Protein AF-A0A1J9QZ59-F1 (afdb_monomer_lite)

Radius of gyration: 30.46 Å; chains: 1; bounding box: 66×73×92 Å

Foldseek 3Di:
DVQVVQQLVCVQQQQLDGGGPLLVLLVVLAVCVVPHDLVVSCVVSVHPDSVVCVVRRDQPQDQWPVVCVVVVHDTPNVVSVCVSHSCVRRDNPQDSFDDPVLLVVLCVPPVLVVLVVVLVVLQVVCCVPQVGLVSCPPPPSVVVNVVSVVVSVVSSVVSRVVVSNVSSVVCSVCVVVVVVVCVVVVNDPVVVPPPVPCPLPDDPDVLVVLLCCLVPPDPVVDPDDPVVVVVSVVSNVVSVVVVVPDPDPPPPPPPDDDPDPDDDDDDDDDDDDDDDDDDDDDDDDDDDDDDDDDDDDDDDDDDDDDD

pLDDT: mean 76.15, std 25.18, range [22.23, 97.5]

Structure (mmCIF, N/CA/C/O backbone):
data_AF-A0A1J9QZ59-F1
#
_entry.id   AF-A0A1J9QZ59-F1
#
loop_
_atom_site.group_PDB
_atom_site.id
_atom_site.type_symbol
_atom_site.label_atom_id
_atom_site.label_alt_id
_atom_site.label_comp_id
_atom_site.label_asym_id
_atom_site.label_entity_id
_atom_site.label_seq_id
_atom_site.pdbx_PDB_ins_code
_atom_site.Cartn_x
_atom_site.Cartn_y
_atom_site.Cartn_z
_atom_site.occupancy
_atom_site.B_iso_or_equiv
_atom_site.auth_seq_id
_atom_site.auth_comp_id
_atom_site.auth_asym_id
_atom_site.auth_atom_id
_atom_site.pdbx_PDB_model_num
ATOM 1 N N . MET A 1 1 ? -1.825 -11.852 6.344 1.00 79.31 1 MET A N 1
ATOM 2 C CA . MET A 1 1 ? -0.816 -11.128 7.149 1.00 79.31 1 MET A CA 1
ATOM 3 C C . MET A 1 1 ? 0.324 -10.578 6.279 1.00 79.31 1 MET A C 1
ATOM 5 O O . MET A 1 1 ? 0.468 -9.368 6.226 1.00 79.31 1 MET A O 1
ATOM 9 N N . PHE A 1 2 ? 1.061 -11.403 5.520 1.00 89.12 2 PHE A N 1
ATOM 10 C CA . PHE A 1 2 ? 2.178 -10.949 4.659 1.00 89.12 2 PHE A CA 1
ATOM 11 C C . PHE A 1 2 ? 1.822 -9.816 3.675 1.00 89.12 2 PHE A C 1
ATOM 13 O O . PHE A 1 2 ? 2.493 -8.789 3.651 1.00 89.12 2 PHE A O 1
ATOM 20 N N . ASN A 1 3 ? 0.716 -9.950 2.931 1.00 92.94 3 ASN A N 1
ATOM 21 C CA . ASN A 1 3 ? 0.280 -8.921 1.978 1.00 92.94 3 ASN A CA 1
ATOM 22 C C . ASN A 1 3 ? 0.025 -7.551 2.641 1.00 92.94 3 ASN A C 1
ATOM 24 O O . ASN A 1 3 ? 0.364 -6.523 2.074 1.00 92.94 3 ASN A O 1
ATOM 28 N N . GLN A 1 4 ? -0.508 -7.524 3.868 1.00 91.25 4 GLN A N 1
ATOM 29 C CA . GLN A 1 4 ? -0.750 -6.268 4.593 1.00 91.25 4 GLN A CA 1
ATOM 30 C C . GLN A 1 4 ? 0.565 -5.562 4.950 1.00 91.25 4 GLN A C 1
ATOM 32 O O . GLN A 1 4 ? 0.648 -4.338 4.866 1.00 91.25 4 GLN A O 1
ATOM 37 N N . TYR A 1 5 ? 1.603 -6.323 5.317 1.00 92.25 5 TYR A N 1
ATOM 38 C CA . TYR A 1 5 ? 2.929 -5.760 5.567 1.00 92.25 5 TYR A CA 1
ATOM 39 C C . TYR A 1 5 ? 3.574 -5.224 4.289 1.00 92.25 5 TYR A C 1
ATOM 41 O O . TYR A 1 5 ? 4.137 -4.135 4.326 1.00 92.25 5 TYR A O 1
ATOM 49 N N . LEU A 1 6 ? 3.441 -5.929 3.160 1.00 94.06 6 LEU A N 1
ATOM 50 C CA . LEU A 1 6 ? 3.931 -5.441 1.867 1.00 94.06 6 LEU A CA 1
ATOM 51 C C . LEU A 1 6 ? 3.216 -4.168 1.412 1.00 94.06 6 LEU A C 1
ATOM 53 O O . LEU A 1 6 ? 3.876 -3.213 1.018 1.00 94.06 6 LEU A O 1
ATOM 57 N N . GLN A 1 7 ? 1.892 -4.109 1.538 1.00 94.00 7 GLN A N 1
ATOM 58 C CA . GLN A 1 7 ? 1.135 -2.905 1.198 1.00 94.00 7 GLN A CA 1
ATOM 59 C C . GLN A 1 7 ? 1.552 -1.718 2.075 1.00 94.00 7 GLN A C 1
ATOM 61 O O . GLN A 1 7 ? 1.733 -0.609 1.574 1.00 94.00 7 GLN A O 1
ATOM 66 N N . ARG A 1 8 ? 1.764 -1.946 3.379 1.00 92.19 8 ARG A N 1
ATOM 67 C CA . ARG A 1 8 ? 2.287 -0.918 4.291 1.00 92.19 8 ARG A CA 1
ATOM 68 C C . ARG A 1 8 ? 3.704 -0.486 3.907 1.00 92.19 8 ARG A C 1
ATOM 70 O O . ARG A 1 8 ? 3.992 0.705 3.942 1.00 92.19 8 ARG A O 1
ATOM 77 N N . LEU A 1 9 ? 4.567 -1.427 3.525 1.00 92.31 9 LEU A N 1
ATOM 78 C CA . LEU A 1 9 ? 5.915 -1.133 3.044 1.00 92.31 9 LEU A CA 1
ATOM 79 C C . LEU A 1 9 ? 5.874 -0.259 1.785 1.00 92.31 9 LEU A C 1
ATOM 81 O O . LEU A 1 9 ? 6.548 0.762 1.750 1.00 92.31 9 LEU A O 1
ATOM 85 N N . GLY A 1 10 ? 5.054 -0.619 0.794 1.00 93.56 10 GLY A N 1
ATOM 86 C CA . GLY A 1 10 ? 4.903 0.154 -0.441 1.00 93.56 10 GLY A CA 1
ATOM 87 C C . GLY A 1 10 ? 4.411 1.577 -0.186 1.00 93.56 10 GLY A C 1
ATOM 88 O O . GLY A 1 10 ? 5.027 2.532 -0.656 1.00 93.56 10 GLY A O 1
ATOM 89 N N . ARG A 1 11 ? 3.377 1.729 0.654 1.00 92.88 11 ARG A N 1
ATOM 90 C CA . ARG A 1 11 ? 2.873 3.045 1.078 1.00 92.88 11 ARG A CA 1
ATOM 91 C C . ARG A 1 11 ? 3.959 3.887 1.749 1.00 92.88 11 ARG A C 1
ATOM 93 O O . ARG A 1 11 ? 4.152 5.039 1.372 1.00 92.88 11 ARG A O 1
ATOM 100 N N . ASN A 1 12 ? 4.705 3.300 2.686 1.00 91.38 12 ASN A N 1
ATOM 101 C CA . ASN A 1 12 ? 5.799 3.978 3.390 1.00 91.38 12 ASN A CA 1
ATOM 102 C C . ASN A 1 12 ? 6.981 4.331 2.474 1.00 91.38 12 ASN A C 1
ATOM 104 O O . ASN A 1 12 ? 7.690 5.301 2.746 1.00 91.38 12 ASN A O 1
ATOM 108 N N . ALA A 1 13 ? 7.202 3.541 1.421 1.00 90.94 13 ALA A N 1
ATOM 109 C CA . ALA A 1 13 ? 8.229 3.775 0.410 1.00 90.94 13 ALA A CA 1
ATOM 110 C C . ALA A 1 13 ? 7.845 4.866 -0.606 1.00 90.94 13 ALA A C 1
ATOM 112 O O . ALA A 1 13 ? 8.699 5.253 -1.408 1.00 90.94 13 ALA A O 1
ATOM 113 N N . GLY A 1 14 ? 6.596 5.348 -0.566 1.00 93.69 14 GLY A N 1
ATOM 114 C CA . GLY A 1 14 ? 6.094 6.383 -1.465 1.00 93.69 14 GLY A CA 1
ATOM 115 C C . GLY A 1 14 ? 5.479 5.856 -2.761 1.00 93.69 14 GLY A C 1
ATOM 116 O O . GLY A 1 14 ? 5.267 6.639 -3.671 1.00 93.69 14 GLY A O 1
ATOM 117 N N . LEU A 1 15 ? 5.202 4.552 -2.879 1.00 94.00 15 LEU A N 1
ATOM 118 C CA . LEU A 1 15 ? 4.600 3.981 -4.092 1.00 94.00 15 LEU A CA 1
ATOM 119 C C . LEU A 1 15 ? 3.111 4.302 -4.164 1.00 94.00 15 LEU A C 1
ATOM 121 O O . LEU A 1 15 ? 2.379 3.898 -3.262 1.00 94.00 15 LEU A O 1
ATOM 125 N N . GLU A 1 16 ? 2.668 4.991 -5.210 1.00 94.25 16 GLU A N 1
ATOM 126 C CA . GLU A 1 16 ? 1.254 5.301 -5.461 1.00 94.25 16 GLU A CA 1
ATOM 127 C C . GLU A 1 16 ? 0.364 4.061 -5.330 1.00 94.25 16 GLU A C 1
ATOM 129 O O . GLU A 1 16 ? -0.485 3.990 -4.436 1.00 94.25 16 GLU A O 1
ATOM 134 N N . ASP A 1 17 ? 0.665 3.042 -6.135 1.00 92.88 17 ASP A N 1
ATOM 135 C CA . ASP A 1 17 ? -0.059 1.781 -6.151 1.00 92.88 17 ASP A CA 1
ATOM 136 C C . ASP A 1 17 ? 0.323 0.847 -4.984 1.00 92.88 17 ASP A C 1
ATOM 138 O O . ASP A 1 17 ? 1.488 0.777 -4.562 1.00 92.88 17 ASP A O 1
ATOM 142 N N . PRO A 1 18 ? -0.619 0.020 -4.487 1.00 93.19 18 PRO A N 1
ATOM 143 C CA . PRO A 1 18 ? -0.327 -0.971 -3.462 1.00 93.19 18 PRO A CA 1
ATOM 144 C C . PRO A 1 18 ? 0.731 -1.989 -3.907 1.00 93.19 18 PRO A C 1
ATOM 146 O O . PRO A 1 18 ? 0.555 -2.744 -4.866 1.00 93.19 18 PRO A O 1
ATOM 149 N N . LEU A 1 19 ? 1.809 -2.103 -3.128 1.00 95.00 19 LEU A N 1
ATOM 150 C CA . LEU A 1 19 ? 2.789 -3.169 -3.316 1.00 95.00 19 LEU A CA 1
ATOM 151 C C . LEU A 1 19 ? 2.213 -4.507 -2.840 1.00 95.00 19 LEU A C 1
ATOM 153 O O . LEU A 1 19 ? 1.946 -4.703 -1.653 1.00 95.00 19 LEU A O 1
ATOM 157 N N . THR A 1 20 ? 2.054 -5.446 -3.769 1.00 95.19 20 THR A N 1
ATOM 158 C CA . THR A 1 20 ? 1.567 -6.804 -3.493 1.00 95.19 20 THR A CA 1
ATOM 159 C C . THR A 1 20 ? 2.615 -7.851 -3.890 1.00 95.19 20 THR A C 1
ATOM 161 O O . THR A 1 20 ? 3.502 -7.559 -4.700 1.00 95.19 20 THR A O 1
ATOM 164 N N . PRO A 1 21 ? 2.516 -9.103 -3.397 1.00 94.81 21 PRO A N 1
ATOM 165 C CA . PRO A 1 21 ? 3.351 -10.203 -3.888 1.00 94.81 21 PRO A CA 1
ATOM 166 C C . PRO A 1 21 ? 3.263 -10.376 -5.408 1.00 94.81 21 PRO A C 1
ATOM 168 O O . PRO A 1 21 ? 4.239 -10.750 -6.056 1.00 94.81 21 PRO A O 1
ATOM 171 N N . TYR A 1 22 ? 2.094 -10.075 -5.981 1.00 94.44 22 TYR A N 1
ATOM 172 C CA . TYR A 1 22 ? 1.877 -10.129 -7.416 1.00 94.44 22 TYR A CA 1
ATOM 173 C C . TYR A 1 22 ? 2.734 -9.109 -8.168 1.00 94.44 22 TYR A C 1
ATOM 175 O O . TYR A 1 22 ? 3.344 -9.477 -9.165 1.00 94.44 22 TYR A O 1
ATOM 183 N N . CYS A 1 23 ? 2.856 -7.871 -7.672 1.00 93.50 23 CYS A N 1
ATOM 184 C CA . CYS A 1 23 ? 3.721 -6.851 -8.275 1.00 93.50 23 CYS A CA 1
ATOM 185 C C . CYS A 1 23 ? 5.177 -7.329 -8.354 1.00 93.50 23 CYS A C 1
ATOM 187 O O . CYS A 1 23 ? 5.806 -7.211 -9.403 1.00 93.50 23 CYS A O 1
ATOM 189 N N . ILE A 1 24 ? 5.683 -7.936 -7.273 1.00 93.12 24 ILE A N 1
ATOM 190 C CA . ILE A 1 24 ? 7.043 -8.494 -7.217 1.00 93.12 24 ILE A CA 1
ATOM 191 C C . ILE A 1 24 ? 7.184 -9.626 -8.234 1.00 93.12 24 ILE A C 1
ATOM 193 O O . ILE A 1 24 ? 8.063 -9.583 -9.089 1.00 93.12 24 ILE A O 1
ATOM 197 N N . ARG A 1 25 ? 6.274 -10.605 -8.201 1.00 94.81 25 ARG A N 1
ATOM 198 C CA . ARG A 1 25 ? 6.302 -11.751 -9.117 1.00 94.81 25 ARG A CA 1
ATOM 199 C C . ARG A 1 25 ? 6.193 -11.321 -10.580 1.00 94.81 25 ARG A C 1
ATOM 201 O O . ARG A 1 25 ? 6.892 -11.872 -11.420 1.00 94.81 25 ARG A O 1
ATOM 208 N N . ARG A 1 26 ? 5.357 -10.326 -10.886 1.00 93.94 26 ARG A N 1
ATOM 209 C CA . ARG A 1 26 ? 5.214 -9.738 -12.223 1.00 93.94 26 ARG A CA 1
ATOM 210 C C . ARG A 1 26 ? 6.474 -9.001 -12.655 1.00 93.94 26 ARG A C 1
ATOM 212 O O . ARG A 1 26 ? 6.912 -9.199 -13.785 1.00 93.94 26 ARG A O 1
ATOM 219 N N . GLY A 1 27 ? 7.083 -8.213 -11.773 1.00 92.25 27 GLY A N 1
ATOM 220 C CA . GLY A 1 27 ? 8.375 -7.576 -12.027 1.00 92.25 27 GLY A CA 1
ATOM 221 C C . GLY A 1 27 ? 9.462 -8.603 -12.347 1.00 92.25 27 GLY A C 1
ATOM 222 O O . GLY A 1 27 ? 10.105 -8.506 -13.389 1.00 92.25 27 GLY A O 1
ATOM 223 N N . THR A 1 28 ? 9.598 -9.642 -11.516 1.00 93.38 28 THR A N 1
ATOM 224 C CA . THR A 1 28 ? 10.546 -10.747 -11.734 1.00 93.38 28 THR A CA 1
ATOM 225 C C . THR A 1 28 ? 10.272 -11.484 -13.039 1.00 93.38 28 THR A C 1
ATOM 227 O O . THR A 1 28 ? 11.193 -11.690 -13.818 1.00 93.38 28 THR A O 1
ATOM 230 N N . ALA A 1 29 ? 9.012 -11.837 -13.311 1.00 94.50 29 ALA A N 1
ATOM 231 C CA . ALA A 1 29 ? 8.615 -12.513 -14.541 1.00 94.50 29 ALA A CA 1
ATOM 232 C C . ALA A 1 29 ? 9.069 -11.729 -15.778 1.00 94.50 29 ALA A C 1
ATOM 234 O O . ALA A 1 29 ? 9.660 -12.299 -16.686 1.00 94.50 29 ALA A O 1
ATOM 235 N N . ASN A 1 30 ? 8.826 -10.415 -15.784 1.00 92.88 30 ASN A N 1
ATOM 236 C CA . ASN A 1 30 ? 9.220 -9.539 -16.879 1.00 92.88 30 ASN A CA 1
ATOM 237 C C . ASN A 1 30 ? 10.737 -9.354 -16.973 1.00 92.88 30 ASN A C 1
ATOM 239 O O . ASN A 1 30 ? 11.228 -9.207 -18.081 1.00 92.88 30 ASN A O 1
ATOM 243 N N . ALA A 1 31 ? 11.468 -9.329 -15.861 1.00 92.00 31 ALA A N 1
ATOM 244 C CA . ALA A 1 31 ? 12.926 -9.228 -15.891 1.00 92.00 31 ALA A CA 1
ATOM 245 C C . ALA A 1 31 ? 13.576 -10.513 -16.428 1.00 92.00 31 ALA A C 1
ATOM 247 O O . ALA A 1 31 ? 14.510 -10.443 -17.215 1.00 92.00 31 ALA A O 1
ATOM 248 N N . VAL A 1 32 ? 13.056 -11.680 -16.035 1.00 94.38 32 VAL A N 1
ATOM 249 C CA . VAL A 1 32 ? 13.537 -12.988 -16.509 1.00 94.38 32 VAL A CA 1
ATOM 250 C C . VAL A 1 32 ? 13.221 -13.188 -17.990 1.00 94.38 32 VAL A C 1
ATOM 252 O O . VAL A 1 32 ? 14.066 -13.682 -18.721 1.00 94.38 32 VAL A O 1
ATOM 255 N N . ASP A 1 33 ? 12.046 -12.753 -18.448 1.00 93.25 33 ASP A N 1
ATOM 256 C CA . ASP A 1 33 ? 11.653 -12.794 -19.865 1.00 93.25 33 ASP A CA 1
ATOM 257 C C . ASP A 1 33 ? 12.617 -12.019 -20.786 1.00 93.25 33 ASP A C 1
ATOM 259 O O . ASP A 1 33 ? 12.774 -12.378 -21.947 1.00 93.25 33 ASP A O 1
ATOM 263 N N . ASP A 1 34 ? 13.303 -10.992 -20.267 1.00 90.12 34 ASP A N 1
ATOM 264 C CA . ASP A 1 34 ? 14.292 -10.225 -21.037 1.00 90.12 34 ASP A CA 1
ATOM 265 C C . ASP A 1 34 ? 15.620 -10.993 -21.235 1.00 90.12 34 ASP A C 1
ATOM 267 O O . ASP A 1 34 ? 16.375 -10.665 -22.149 1.00 90.12 34 ASP A O 1
ATOM 271 N N . VAL A 1 35 ? 15.939 -11.967 -20.371 1.00 94.00 35 VAL A N 1
ATOM 272 C CA . VAL A 1 35 ? 17.280 -12.590 -20.293 1.00 94.00 35 VAL A CA 1
ATOM 273 C C . VAL A 1 35 ? 17.288 -14.113 -20.430 1.00 94.00 35 VAL A C 1
ATOM 275 O O . VAL A 1 35 ? 18.357 -14.693 -20.596 1.00 94.00 35 VAL A O 1
ATOM 278 N N . ALA A 1 36 ? 16.130 -14.765 -20.340 1.00 94.69 36 ALA A N 1
ATOM 279 C CA . ALA A 1 36 ? 15.998 -16.218 -20.314 1.00 94.69 36 ALA A CA 1
ATOM 280 C C . ALA A 1 36 ? 14.971 -16.717 -21.337 1.00 94.69 36 ALA A C 1
ATOM 282 O O . ALA A 1 36 ? 14.103 -15.982 -21.808 1.00 94.69 36 ALA A O 1
ATOM 283 N N . THR A 1 37 ? 15.044 -18.005 -21.662 1.00 96.00 37 THR A N 1
ATOM 284 C CA . THR A 1 37 ? 14.074 -18.658 -22.545 1.00 96.00 37 THR A CA 1
ATOM 285 C C . THR A 1 37 ? 12.695 -18.772 -21.888 1.00 96.00 37 THR A C 1
ATOM 287 O O . THR A 1 37 ? 12.551 -18.774 -20.662 1.00 96.00 37 THR A O 1
ATOM 290 N N . ALA A 1 38 ? 11.646 -18.959 -22.697 1.00 94.94 38 ALA A N 1
ATOM 291 C CA . ALA A 1 38 ? 10.290 -19.162 -22.183 1.00 94.94 38 ALA A CA 1
ATOM 292 C C . ALA A 1 38 ? 10.180 -20.382 -21.244 1.00 94.94 38 ALA A C 1
ATOM 294 O O . ALA A 1 38 ? 9.404 -20.348 -20.287 1.00 94.94 38 ALA A O 1
ATOM 295 N N . ALA A 1 39 ? 10.963 -21.440 -21.491 1.00 95.56 39 ALA A N 1
ATOM 296 C CA . ALA A 1 39 ? 11.007 -22.628 -20.641 1.00 95.56 39 ALA A CA 1
ATOM 297 C C . ALA A 1 39 ? 11.608 -22.317 -19.260 1.00 95.56 39 ALA A C 1
ATOM 299 O O . ALA A 1 39 ? 10.988 -22.632 -18.245 1.00 95.56 39 ALA A O 1
ATOM 300 N N . GLU A 1 40 ? 12.751 -21.626 -19.214 1.00 96.50 40 GLU A N 1
ATOM 301 C CA . GLU A 1 40 ? 13.391 -21.194 -17.963 1.00 96.50 40 GLU A CA 1
ATOM 302 C C . GLU A 1 40 ? 12.507 -20.209 -17.195 1.00 96.50 40 GLU A C 1
ATOM 304 O O . GLU A 1 40 ? 12.301 -20.357 -15.993 1.00 96.50 40 GLU A O 1
ATOM 309 N N . ARG A 1 41 ? 11.894 -19.243 -17.887 1.00 96.56 41 ARG A N 1
ATOM 310 C CA . ARG A 1 41 ? 10.935 -18.313 -17.281 1.00 96.56 41 ARG A CA 1
ATOM 311 C C . ARG A 1 41 ? 9.750 -19.057 -16.662 1.00 96.56 41 ARG A C 1
ATOM 313 O O . ARG A 1 41 ? 9.347 -18.751 -15.540 1.00 96.56 41 ARG A O 1
ATOM 320 N N . ASN A 1 42 ? 9.190 -20.044 -17.361 1.00 96.06 42 ASN A N 1
ATOM 321 C CA . ASN A 1 42 ? 8.107 -20.865 -16.825 1.00 96.06 42 ASN A CA 1
ATOM 322 C C . ASN A 1 42 ? 8.572 -21.698 -15.625 1.00 96.06 42 ASN A C 1
ATOM 324 O O . ASN A 1 42 ? 7.822 -21.805 -14.660 1.00 96.06 42 ASN A O 1
ATOM 328 N N . GLN A 1 43 ? 9.801 -22.219 -15.635 1.00 96.12 43 GLN A N 1
ATOM 329 C CA . GLN A 1 43 ? 10.389 -22.918 -14.493 1.00 96.12 43 GLN A CA 1
ATOM 330 C C . GLN A 1 43 ? 10.544 -21.993 -13.277 1.00 96.12 43 GLN A C 1
ATOM 332 O O . GLN A 1 43 ? 10.106 -22.354 -12.188 1.00 96.12 43 GLN A O 1
ATOM 337 N N . VAL A 1 44 ? 11.085 -20.782 -13.460 1.00 95.75 44 VAL A N 1
ATOM 338 C CA . VAL A 1 44 ? 11.235 -19.770 -12.395 1.00 95.75 44 VAL A CA 1
ATOM 339 C C . VAL A 1 44 ? 9.883 -19.392 -11.793 1.00 95.75 44 VAL A C 1
ATOM 341 O O . VAL A 1 44 ? 9.754 -19.228 -10.580 1.00 95.75 44 VAL A O 1
ATOM 344 N N . LEU A 1 45 ? 8.854 -19.263 -12.631 1.00 95.56 45 LEU A N 1
ATOM 345 C CA . LEU A 1 45 ? 7.505 -18.953 -12.170 1.00 95.56 45 LEU A CA 1
ATOM 346 C C . LEU A 1 45 ? 6.755 -20.200 -11.671 1.00 95.56 45 LEU A C 1
ATOM 348 O O . LEU A 1 45 ? 5.753 -20.061 -10.977 1.00 95.56 45 LEU A O 1
ATOM 352 N N . GLY A 1 46 ? 7.205 -21.416 -11.969 1.00 96.12 46 GLY A N 1
ATOM 353 C CA . GLY A 1 46 ? 6.441 -22.636 -11.702 1.00 96.12 46 GLY A CA 1
ATOM 354 C C . GLY A 1 46 ? 5.151 -22.725 -12.529 1.00 96.12 46 GLY A C 1
ATOM 355 O O . GLY A 1 46 ? 4.126 -23.191 -12.038 1.00 96.12 46 GLY A O 1
ATOM 356 N N . HIS A 1 47 ? 5.163 -22.222 -13.763 1.00 96.75 47 HIS A N 1
ATOM 357 C CA . HIS A 1 47 ? 4.046 -22.343 -14.697 1.00 96.75 47 HIS A CA 1
ATOM 358 C C . HIS A 1 47 ? 4.181 -23.612 -15.538 1.00 96.75 47 HIS A C 1
ATOM 360 O O . HIS A 1 47 ? 5.227 -23.869 -16.125 1.00 96.75 47 HIS A O 1
ATOM 366 N N . SER A 1 48 ? 3.093 -24.372 -15.664 1.00 94.25 48 SER A N 1
ATOM 367 C CA . SER A 1 48 ? 3.037 -25.549 -16.541 1.00 94.25 48 SER A CA 1
ATOM 368 C C . SER A 1 48 ? 2.905 -25.194 -18.025 1.00 94.25 48 SER A C 1
ATOM 370 O O . SER A 1 48 ? 3.178 -26.028 -18.883 1.00 94.25 48 SER A O 1
ATOM 372 N N . ARG A 1 49 ? 2.467 -23.968 -18.340 1.00 93.94 49 ARG A N 1
ATOM 373 C CA . ARG A 1 49 ? 2.210 -23.491 -19.703 1.00 93.94 49 ARG A CA 1
ATOM 374 C C . ARG A 1 49 ? 2.693 -22.055 -19.886 1.00 93.94 49 ARG A C 1
ATOM 376 O O . ARG A 1 49 ? 2.594 -21.241 -18.968 1.00 93.94 49 ARG A O 1
ATOM 383 N N . ALA A 1 50 ? 3.171 -21.741 -21.090 1.00 91.69 50 ALA A N 1
ATOM 384 C CA . ALA A 1 50 ? 3.700 -20.417 -21.421 1.00 91.69 50 ALA A CA 1
ATOM 385 C C . ALA A 1 50 ? 2.625 -19.319 -21.455 1.00 91.69 50 ALA A C 1
ATOM 387 O O . ALA A 1 50 ? 2.899 -18.192 -21.043 1.00 91.69 50 ALA A O 1
ATOM 388 N N . ASP A 1 51 ? 1.395 -19.657 -21.848 1.00 95.44 51 ASP A N 1
ATOM 389 C CA . ASP A 1 51 ? 0.289 -18.704 -21.993 1.00 95.44 51 ASP A CA 1
ATOM 390 C C . ASP A 1 51 ? -0.165 -18.084 -20.662 1.00 95.44 51 ASP A C 1
ATOM 392 O O . ASP A 1 51 ? -0.747 -17.000 -20.640 1.00 95.44 51 ASP A O 1
ATOM 396 N N . ILE A 1 52 ? 0.147 -18.723 -19.529 1.00 96.19 52 ILE A N 1
ATOM 397 C CA . ILE A 1 52 ? -0.093 -18.156 -18.195 1.00 96.19 52 ILE A CA 1
ATOM 398 C C . ILE A 1 52 ? 0.696 -16.851 -18.020 1.00 96.19 52 ILE A C 1
ATOM 400 O O . ILE A 1 52 ? 0.179 -15.879 -17.468 1.00 96.19 52 ILE A O 1
ATOM 404 N N . PHE A 1 53 ? 1.940 -16.792 -18.506 1.00 95.69 53 PHE A N 1
ATOM 405 C CA . PHE A 1 53 ? 2.703 -15.547 -18.467 1.00 95.69 53 PHE A CA 1
ATOM 406 C C . PHE A 1 53 ? 2.061 -14.474 -19.344 1.00 95.69 53 PHE A C 1
ATOM 408 O O . PHE A 1 53 ? 1.867 -13.354 -18.883 1.00 95.69 53 PHE A O 1
ATOM 415 N N . GLU A 1 54 ? 1.714 -14.819 -20.581 1.00 93.94 54 GLU A N 1
ATOM 416 C CA . GLU A 1 54 ? 1.184 -13.869 -21.564 1.00 93.94 54 GLU A CA 1
ATOM 417 C C . GLU A 1 54 ? -0.134 -13.250 -21.101 1.00 93.94 54 GLU A C 1
ATOM 419 O O . GLU A 1 54 ? -0.355 -12.058 -21.275 1.00 93.94 54 GLU A O 1
ATOM 424 N N . ARG A 1 55 ? -1.000 -14.036 -20.454 1.00 94.69 55 ARG A N 1
ATOM 425 C CA . ARG A 1 55 ? -2.302 -13.551 -19.978 1.00 94.69 55 ARG A CA 1
ATOM 426 C C . ARG A 1 55 ? -2.211 -12.694 -18.723 1.00 94.69 55 ARG A C 1
ATOM 428 O O . ARG A 1 55 ? -2.963 -11.733 -18.594 1.00 94.69 55 ARG A O 1
ATOM 435 N N . TYR A 1 56 ? -1.346 -13.062 -17.780 1.00 95.38 56 TYR A N 1
ATOM 436 C CA . TYR A 1 56 ? -1.357 -12.461 -16.444 1.00 95.38 56 TYR A CA 1
ATOM 437 C C . TYR A 1 56 ? -0.125 -11.587 -16.189 1.00 95.38 56 TYR A C 1
ATOM 439 O O . TYR A 1 56 ? -0.232 -10.467 -15.692 1.00 95.38 56 TYR A O 1
ATOM 447 N N . TYR A 1 57 ? 1.061 -12.058 -16.557 1.00 94.94 57 TYR A N 1
ATOM 448 C CA . TYR A 1 57 ? 2.314 -11.458 -16.110 1.00 94.94 57 TYR A CA 1
ATOM 449 C C . TYR A 1 57 ? 2.946 -10.496 -17.110 1.00 94.94 57 TYR A C 1
ATOM 451 O O . TYR A 1 57 ? 3.701 -9.627 -16.671 1.00 94.94 57 TYR A O 1
ATOM 459 N N . ILE A 1 58 ? 2.638 -10.580 -18.406 1.00 92.38 58 ILE A N 1
ATOM 460 C CA . ILE A 1 58 ? 3.209 -9.661 -19.395 1.00 92.38 58 ILE A CA 1
ATOM 461 C C . ILE A 1 58 ? 2.950 -8.200 -18.997 1.00 92.38 58 ILE A C 1
ATOM 463 O O . ILE A 1 58 ? 1.884 -7.836 -18.478 1.00 92.38 58 ILE A O 1
ATOM 467 N N . SER A 1 59 ? 3.964 -7.349 -19.151 1.00 88.62 59 SER A N 1
ATOM 468 C CA . SER A 1 59 ? 3.802 -5.912 -18.939 1.00 88.62 59 SER A CA 1
ATOM 469 C C . SER A 1 59 ? 2.788 -5.351 -19.937 1.00 88.62 59 SER A C 1
ATOM 471 O O . SER A 1 59 ? 2.870 -5.627 -21.129 1.00 88.62 59 SER A O 1
ATOM 473 N N . GLN A 1 60 ? 1.854 -4.531 -19.452 1.00 86.12 60 GLN A N 1
ATOM 474 C CA . GLN A 1 60 ? 0.950 -3.765 -20.322 1.00 86.12 60 GLN A CA 1
ATOM 475 C C . GLN A 1 60 ? 1.695 -2.624 -21.027 1.00 86.12 60 GLN A C 1
ATOM 477 O O . GLN A 1 60 ? 1.316 -2.210 -22.117 1.00 86.12 60 GLN A O 1
ATOM 482 N N . LYS A 1 61 ? 2.771 -2.123 -20.409 1.00 86.19 61 LYS A N 1
ATOM 483 C CA . LYS A 1 61 ? 3.659 -1.128 -21.006 1.00 86.19 61 LYS A CA 1
ATOM 484 C C . LYS A 1 61 ? 4.643 -1.839 -21.930 1.00 86.19 61 LYS A C 1
ATOM 486 O O . LYS A 1 61 ? 5.380 -2.721 -21.474 1.00 86.19 61 LYS A O 1
ATOM 491 N N . VAL A 1 62 ? 4.654 -1.448 -23.203 1.00 86.12 62 VAL A N 1
ATOM 492 C CA . VAL A 1 62 ? 5.587 -1.970 -24.207 1.00 86.12 62 VAL A CA 1
ATOM 493 C C . VAL A 1 62 ? 7.007 -1.576 -23.812 1.00 86.12 62 VAL A C 1
ATOM 495 O O . VAL A 1 62 ? 7.324 -0.400 -23.677 1.00 86.12 62 VAL A O 1
ATOM 498 N N . LYS A 1 63 ? 7.877 -2.570 -23.627 1.00 83.00 63 LYS A N 1
ATOM 499 C CA . LYS A 1 63 ? 9.264 -2.378 -23.172 1.00 83.00 63 LYS A CA 1
ATOM 500 C C . LYS A 1 63 ? 10.235 -1.965 -24.289 1.00 83.00 63 LYS A C 1
ATOM 502 O O . LYS A 1 63 ? 11.443 -2.103 -24.128 1.00 83.00 63 LYS A O 1
ATOM 507 N N . ARG A 1 64 ? 9.730 -1.559 -25.453 1.00 87.56 64 ARG A N 1
ATOM 508 C CA . ARG A 1 64 ? 10.532 -1.241 -26.641 1.00 87.56 64 ARG A CA 1
ATOM 509 C C . ARG A 1 64 ? 10.239 0.179 -27.089 1.00 87.56 64 ARG A C 1
ATOM 511 O O . ARG A 1 64 ? 9.086 0.602 -27.068 1.00 87.56 64 ARG A O 1
ATOM 518 N N . ASP A 1 65 ? 11.280 0.885 -27.520 1.00 92.19 65 ASP A N 1
ATOM 519 C CA . ASP A 1 65 ? 11.153 2.202 -28.143 1.00 92.19 65 ASP A CA 1
ATOM 520 C C . ASP A 1 65 ? 10.596 2.042 -29.565 1.00 92.19 65 ASP A C 1
ATOM 522 O O . ASP A 1 65 ? 11.336 1.976 -30.548 1.00 92.19 65 ASP A O 1
ATOM 526 N N . VAL A 1 66 ? 9.270 1.898 -29.663 1.00 92.06 66 VAL A N 1
ATOM 527 C CA . VAL A 1 66 ? 8.565 1.684 -30.938 1.00 92.06 66 VAL A CA 1
ATOM 528 C C . VAL A 1 66 ? 8.835 2.834 -31.909 1.00 92.06 66 VAL A C 1
ATOM 530 O O . VAL A 1 66 ? 8.992 2.603 -33.105 1.00 92.06 66 VAL A O 1
ATOM 533 N N . GLN A 1 67 ? 8.940 4.063 -31.399 1.00 92.81 67 GLN A N 1
ATOM 534 C CA . GLN A 1 67 ? 9.204 5.242 -32.215 1.00 92.81 67 GLN A CA 1
ATOM 535 C C . GLN A 1 67 ? 10.609 5.197 -32.822 1.00 92.81 67 GLN A C 1
ATOM 537 O O . GLN A 1 67 ? 10.745 5.354 -34.034 1.00 92.81 67 GLN A O 1
ATOM 542 N N . SER A 1 68 ? 11.646 4.954 -32.011 1.00 94.62 68 SER A N 1
ATOM 543 C CA . SER A 1 68 ? 13.010 4.827 -32.537 1.00 94.62 68 SER A CA 1
ATOM 544 C C . SER A 1 68 ? 13.128 3.670 -33.524 1.00 94.62 68 SER A C 1
ATOM 546 O O . SER A 1 68 ? 13.743 3.837 -34.573 1.00 94.62 68 SER A O 1
ATOM 548 N N . ALA A 1 69 ? 12.482 2.534 -33.241 1.00 94.44 69 ALA A N 1
ATOM 549 C CA . ALA A 1 69 ? 12.457 1.399 -34.158 1.00 94.44 69 ALA A CA 1
ATOM 550 C C . ALA A 1 69 ? 11.822 1.758 -35.514 1.00 94.44 69 ALA A C 1
ATOM 552 O O . ALA A 1 69 ? 12.364 1.393 -36.553 1.00 94.44 69 ALA A O 1
ATOM 553 N N . TYR A 1 70 ? 10.712 2.503 -35.511 1.00 95.81 70 TYR A N 1
ATOM 554 C CA . TYR A 1 70 ? 10.055 2.970 -36.734 1.00 95.81 70 TYR A CA 1
ATOM 555 C C . TYR A 1 70 ? 10.923 3.956 -37.530 1.00 95.81 70 TYR A C 1
ATOM 557 O O . TYR A 1 70 ? 10.997 3.869 -38.752 1.00 95.81 70 TYR A O 1
ATOM 565 N N . LEU A 1 71 ? 11.603 4.876 -36.841 1.00 96.31 71 LEU A N 1
ATOM 566 C CA . LEU A 1 71 ? 12.441 5.904 -37.466 1.00 96.31 71 LEU A CA 1
ATOM 567 C C . LEU A 1 71 ? 13.851 5.414 -37.843 1.00 96.31 71 LEU A C 1
ATOM 569 O O . LEU A 1 71 ? 14.620 6.179 -38.417 1.00 96.31 71 LEU A O 1
ATOM 573 N N . GLY A 1 72 ? 14.213 4.170 -37.512 1.00 94.25 72 GLY A N 1
ATOM 574 C CA . GLY A 1 72 ? 15.575 3.655 -37.700 1.00 94.25 72 GLY A CA 1
ATOM 575 C C . GLY A 1 72 ? 16.611 4.310 -36.777 1.00 94.25 72 GLY A C 1
ATOM 576 O O . GLY A 1 72 ? 17.806 4.285 -37.069 1.00 94.25 72 GLY A O 1
ATOM 577 N N . CYS A 1 73 ? 16.166 4.902 -35.668 1.00 95.12 73 CYS A N 1
ATOM 578 C CA . CYS A 1 73 ? 17.021 5.560 -34.688 1.00 95.12 73 CYS A CA 1
ATOM 579 C C . CYS A 1 73 ? 17.483 4.582 -33.592 1.00 95.12 73 CYS A C 1
ATOM 581 O O . CYS A 1 73 ? 16.801 3.592 -33.309 1.00 95.12 73 CYS A O 1
ATOM 583 N N . PRO A 1 74 ? 18.593 4.882 -32.893 1.00 94.69 74 PRO A N 1
ATOM 584 C CA . PRO A 1 74 ? 18.962 4.173 -31.672 1.00 94.69 74 PRO A CA 1
ATOM 585 C C . PRO A 1 74 ? 17.835 4.205 -30.623 1.00 94.69 74 PRO A C 1
ATOM 587 O O . PRO A 1 74 ? 17.183 5.233 -30.410 1.00 94.69 74 PRO A O 1
ATOM 590 N N . ALA A 1 75 ? 17.598 3.070 -29.963 1.00 92.75 75 ALA A N 1
ATOM 591 C CA . ALA A 1 75 ? 16.566 2.942 -28.939 1.00 92.75 75 ALA A CA 1
ATOM 592 C C . ALA A 1 75 ? 16.983 3.612 -27.621 1.00 92.75 75 ALA A C 1
ATOM 594 O O . ALA A 1 75 ? 18.137 3.530 -27.198 1.00 92.75 75 ALA A O 1
ATOM 595 N N . ARG A 1 76 ? 16.024 4.241 -26.932 1.00 93.12 76 ARG A N 1
ATOM 596 C CA . ARG A 1 76 ? 16.227 4.845 -25.604 1.00 93.12 76 ARG A CA 1
ATOM 597 C C . ARG A 1 76 ? 15.839 3.871 -24.490 1.00 93.12 76 ARG A C 1
ATOM 599 O O . ARG A 1 76 ? 14.958 4.150 -23.677 1.00 93.12 76 ARG A O 1
ATOM 606 N N . ASP A 1 77 ? 16.496 2.715 -24.453 1.00 88.44 77 ASP A N 1
ATOM 607 C CA . ASP A 1 77 ? 16.096 1.584 -23.601 1.00 88.44 77 ASP A CA 1
ATOM 608 C C . ASP A 1 77 ? 16.058 1.915 -22.104 1.00 88.44 77 ASP A C 1
ATOM 610 O O . ASP A 1 77 ? 15.167 1.449 -21.392 1.00 88.44 77 ASP A O 1
ATOM 614 N N . SER A 1 78 ? 16.987 2.741 -21.612 1.00 88.44 78 SER A N 1
ATOM 615 C CA . SER A 1 78 ? 17.017 3.160 -20.204 1.00 88.44 78 SER A CA 1
ATOM 616 C C . SER A 1 78 ? 15.768 3.956 -19.814 1.00 88.44 78 SER A C 1
ATOM 618 O O . SER A 1 78 ? 15.179 3.697 -18.764 1.00 88.44 78 SER A O 1
ATOM 620 N N . ILE A 1 79 ? 15.326 4.869 -20.682 1.00 90.62 79 ILE A N 1
ATOM 621 C CA . ILE A 1 79 ? 14.138 5.704 -20.471 1.00 90.62 79 ILE A CA 1
ATOM 622 C C . ILE A 1 79 ? 12.878 4.842 -20.545 1.00 90.62 79 ILE A C 1
ATOM 624 O O . ILE A 1 79 ? 12.061 4.869 -19.627 1.00 90.62 79 ILE A O 1
ATOM 628 N N . ILE A 1 80 ? 12.739 4.026 -21.595 1.00 90.94 80 ILE A N 1
ATOM 629 C CA . ILE A 1 80 ? 11.574 3.145 -21.767 1.00 90.94 80 ILE A CA 1
ATOM 630 C C . ILE A 1 80 ? 11.448 2.171 -20.592 1.00 90.94 80 ILE A C 1
ATOM 632 O O . ILE A 1 80 ? 10.352 1.973 -20.060 1.00 90.94 80 ILE A O 1
ATOM 636 N N . ARG A 1 81 ? 12.570 1.601 -20.132 1.00 86.75 81 ARG A N 1
ATOM 637 C CA . ARG A 1 81 ? 12.590 0.726 -18.958 1.00 86.75 81 ARG A CA 1
ATOM 638 C C . ARG A 1 81 ? 12.148 1.477 -17.705 1.00 86.75 81 ARG A C 1
ATOM 640 O O . ARG A 1 81 ? 11.282 0.965 -17.002 1.00 86.75 81 ARG A O 1
ATOM 647 N N . ALA A 1 82 ? 12.681 2.671 -17.447 1.00 87.62 82 ALA A N 1
ATOM 648 C CA . ALA A 1 82 ? 12.323 3.470 -16.274 1.00 87.62 82 ALA A CA 1
ATOM 649 C C . ALA A 1 82 ? 10.825 3.827 -16.244 1.00 87.62 82 ALA A C 1
ATOM 651 O O . ALA A 1 82 ? 10.161 3.607 -15.232 1.00 87.62 82 ALA A O 1
ATOM 652 N N . VAL A 1 83 ? 10.263 4.271 -17.374 1.00 88.06 83 VAL A N 1
ATOM 653 C CA . VAL A 1 83 ? 8.826 4.584 -17.516 1.00 88.06 83 VAL A CA 1
ATOM 654 C C . VAL A 1 83 ? 7.944 3.335 -17.345 1.00 88.06 83 VAL A C 1
ATOM 656 O O . VAL A 1 83 ? 6.791 3.403 -16.900 1.00 88.06 83 VAL A O 1
ATOM 659 N N . GLY A 1 84 ? 8.489 2.161 -17.667 1.00 83.56 84 GLY A N 1
ATOM 660 C CA . GLY A 1 84 ? 7.848 0.863 -17.482 1.00 83.56 84 GLY A CA 1
ATOM 661 C C . GLY A 1 84 ? 7.715 0.411 -16.024 1.00 83.56 84 GLY A C 1
ATOM 662 O O . GLY A 1 84 ? 6.895 -0.463 -15.735 1.00 83.56 84 GLY A O 1
ATOM 663 N N . MET A 1 85 ? 8.495 0.974 -15.098 1.00 86.88 85 MET A N 1
ATOM 664 C CA . MET A 1 85 ? 8.567 0.496 -13.717 1.00 86.88 85 MET A CA 1
ATOM 665 C C . MET A 1 85 ? 7.476 1.092 -12.824 1.00 86.88 85 MET A C 1
ATOM 667 O O . MET A 1 85 ? 7.075 2.241 -12.969 1.00 86.88 85 MET A O 1
ATOM 671 N N . MET A 1 86 ? 7.055 0.316 -11.821 1.00 87.56 86 MET A N 1
ATOM 672 C CA . MET A 1 86 ? 6.180 0.791 -10.736 1.00 87.56 86 MET A CA 1
ATOM 673 C C . MET A 1 86 ? 6.840 1.910 -9.911 1.00 87.56 86 MET A C 1
ATOM 675 O O . MET A 1 86 ? 6.158 2.699 -9.275 1.00 87.56 86 MET A O 1
ATOM 679 N N . SER A 1 87 ? 8.174 1.997 -9.922 1.00 87.00 87 SER A N 1
ATOM 680 C CA . SER A 1 87 ? 8.913 3.060 -9.241 1.00 87.00 87 SER A CA 1
ATOM 681 C C . SER A 1 87 ? 8.801 4.425 -9.918 1.00 87.00 87 SER A C 1
ATOM 683 O O . SER A 1 87 ? 9.290 5.387 -9.339 1.00 87.00 87 SER A O 1
ATOM 685 N N . LEU A 1 88 ? 8.208 4.515 -11.115 1.00 89.12 88 LEU A N 1
ATOM 686 C CA . LEU A 1 88 ? 8.039 5.782 -11.828 1.00 89.12 88 LEU A CA 1
ATOM 687 C C . LEU A 1 88 ? 7.256 6.800 -10.991 1.00 89.12 88 LEU A C 1
ATOM 689 O O . LEU A 1 88 ? 7.678 7.941 -10.886 1.00 89.12 88 LEU A O 1
ATOM 693 N N . THR A 1 89 ? 6.162 6.370 -10.360 1.00 88.94 89 THR A N 1
ATOM 694 C CA . THR A 1 89 ? 5.298 7.233 -9.538 1.00 88.94 89 THR A CA 1
ATOM 695 C C . THR A 1 89 ? 5.672 7.185 -8.056 1.00 88.94 89 THR A C 1
ATOM 697 O O . THR A 1 89 ? 4.882 7.510 -7.174 1.00 88.94 89 THR A O 1
ATOM 700 N N . ARG A 1 90 ? 6.892 6.733 -7.736 1.00 92.44 90 ARG A N 1
ATOM 701 C CA . ARG A 1 90 ? 7.371 6.709 -6.355 1.00 92.44 90 ARG A CA 1
ATOM 702 C C . ARG A 1 90 ? 7.744 8.122 -5.922 1.00 92.44 90 ARG A C 1
ATOM 704 O O . ARG A 1 90 ? 8.769 8.632 -6.365 1.00 92.44 90 ARG A O 1
ATOM 711 N N . ASP A 1 91 ? 7.028 8.663 -4.942 1.00 91.56 91 ASP A N 1
ATOM 712 C CA . ASP A 1 91 ? 7.409 9.918 -4.294 1.00 91.56 91 ASP A CA 1
ATOM 713 C C . ASP A 1 91 ? 7.572 9.735 -2.768 1.00 91.56 91 ASP A C 1
ATOM 715 O O . ASP A 1 91 ? 6.617 9.407 -2.058 1.00 91.56 91 ASP A O 1
ATOM 719 N N . PRO A 1 92 ? 8.785 9.912 -2.210 1.00 89.19 92 PRO A N 1
ATOM 720 C CA . PRO A 1 92 ? 9.018 9.785 -0.773 1.00 89.19 92 PRO A CA 1
ATOM 721 C C . PRO A 1 92 ? 8.390 10.908 0.072 1.00 89.19 92 PRO A C 1
ATOM 723 O O . PRO A 1 92 ? 8.319 10.745 1.294 1.00 89.19 92 PRO A O 1
ATOM 726 N N . ARG A 1 93 ? 7.947 12.013 -0.544 1.00 88.81 93 ARG A N 1
ATOM 727 C CA . ARG A 1 93 ? 7.307 13.173 0.103 1.00 88.81 93 ARG A CA 1
ATOM 728 C C . ARG A 1 93 ? 5.839 12.928 0.454 1.00 88.81 93 ARG A C 1
ATOM 730 O O . ARG A 1 93 ? 5.260 13.715 1.197 1.00 88.81 93 ARG A O 1
ATOM 737 N N . VAL A 1 94 ? 5.246 11.836 -0.036 1.00 91.31 94 VAL A N 1
ATOM 738 C CA . VAL A 1 94 ? 3.836 11.510 0.210 1.00 91.31 94 VAL A CA 1
ATOM 739 C C . VAL A 1 94 ? 3.560 11.444 1.720 1.00 91.31 94 VAL A C 1
ATOM 741 O O . VAL A 1 94 ? 4.285 10.734 2.434 1.00 91.31 94 VAL A O 1
ATOM 744 N N . PRO A 1 95 ? 2.502 12.111 2.222 1.00 91.06 95 PRO A N 1
ATOM 745 C CA . PRO A 1 95 ? 2.129 12.054 3.630 1.00 91.06 95 PRO A CA 1
ATOM 746 C C . PRO A 1 95 ? 1.947 10.612 4.123 1.00 91.06 95 PRO A C 1
ATOM 748 O O . PRO A 1 95 ? 1.235 9.803 3.521 1.00 91.06 95 PRO A O 1
ATOM 751 N N . LYS A 1 96 ? 2.622 10.277 5.228 1.00 88.56 96 LYS A N 1
ATOM 752 C CA . LYS A 1 96 ? 2.611 8.923 5.817 1.00 88.56 96 LYS A CA 1
ATOM 753 C C . LYS A 1 96 ? 1.584 8.775 6.935 1.00 88.56 96 LYS A C 1
ATOM 755 O O . LYS A 1 96 ? 1.067 7.680 7.151 1.00 88.56 96 LYS A O 1
ATOM 760 N N . ASP A 1 97 ? 1.281 9.871 7.619 1.00 89.19 97 ASP A N 1
ATOM 761 C CA . ASP A 1 97 ? 0.337 9.933 8.726 1.00 89.19 97 ASP A CA 1
ATOM 762 C C . ASP A 1 97 ? -0.506 11.207 8.651 1.00 89.19 97 ASP A C 1
ATOM 764 O O . ASP A 1 97 ? -0.174 12.145 7.930 1.00 89.19 97 ASP A O 1
ATOM 768 N N . LEU A 1 98 ? -1.615 11.194 9.391 1.00 93.38 98 LEU A N 1
ATOM 769 C CA . LEU A 1 98 ? -2.496 12.347 9.553 1.00 93.38 98 LEU A CA 1
ATOM 770 C C . LEU A 1 98 ? -1.847 13.384 10.468 1.00 93.38 98 LEU A C 1
ATOM 772 O O . LEU A 1 98 ? -1.194 13.003 11.449 1.00 93.38 98 LEU A O 1
ATOM 776 N N . THR A 1 99 ? -2.091 14.662 10.191 1.00 94.94 99 THR A N 1
ATOM 777 C CA . THR A 1 99 ? -1.737 15.753 11.107 1.00 94.94 99 THR A CA 1
ATOM 778 C C . THR A 1 99 ? -2.612 15.713 12.364 1.00 94.94 99 THR A C 1
ATOM 780 O O . THR A 1 99 ? -3.633 15.015 12.402 1.00 94.94 99 THR A O 1
ATOM 783 N N . GLU A 1 100 ? -2.219 16.423 13.423 1.00 94.50 100 GLU A N 1
ATOM 784 C CA . GLU A 1 100 ? -3.025 16.470 14.650 1.00 94.50 100 GLU A CA 1
ATOM 785 C C . GLU A 1 100 ? -4.368 17.169 14.413 1.00 94.50 100 GLU A C 1
ATOM 787 O O . GLU A 1 100 ? -5.385 16.719 14.933 1.00 94.50 100 GLU A O 1
ATOM 792 N N . GLU A 1 101 ? -4.408 18.174 13.538 1.00 95.56 101 GLU A N 1
ATOM 793 C CA . GLU A 1 101 ? -5.636 18.869 13.141 1.00 95.56 101 GLU A CA 1
ATOM 794 C C . GLU A 1 101 ? -6.598 17.912 12.426 1.00 95.56 101 GLU A C 1
ATOM 796 O O . GLU A 1 101 ? -7.784 17.861 12.739 1.00 95.56 101 GLU A O 1
ATOM 801 N N . GLN A 1 102 ? -6.083 17.079 11.515 1.00 95.19 102 GLN A N 1
ATOM 802 C CA . GLN A 1 102 ? -6.884 16.060 10.830 1.00 95.19 102 GLN A CA 1
ATOM 803 C C . GLN A 1 102 ? -7.386 14.982 11.795 1.00 95.19 102 GLN A C 1
ATOM 805 O O . GLN A 1 102 ? -8.501 14.485 11.652 1.00 95.19 102 GLN A O 1
ATOM 810 N N . LYS A 1 103 ? -6.575 14.596 12.788 1.00 95.94 103 LYS A N 1
ATOM 811 C CA . LYS A 1 103 ? -7.013 13.662 13.834 1.00 95.94 103 LYS A CA 1
ATOM 812 C C . LYS A 1 103 ? -8.096 14.282 14.712 1.00 95.94 103 LYS A C 1
ATOM 814 O O . LYS A 1 103 ? -9.031 13.564 15.045 1.00 95.94 103 LYS A O 1
ATOM 819 N N . ALA A 1 104 ? -7.976 15.562 15.063 1.00 95.81 104 ALA A N 1
ATOM 820 C CA . ALA A 1 104 ? -8.975 16.288 15.840 1.00 95.81 104 ALA A CA 1
ATOM 821 C C . ALA A 1 104 ? -10.303 16.394 15.078 1.00 95.81 104 ALA A C 1
ATOM 823 O O . ALA A 1 104 ? -11.333 16.023 15.628 1.00 95.81 104 ALA A O 1
ATOM 824 N N . ALA A 1 105 ? -10.265 16.747 13.790 1.00 96.12 105 ALA A N 1
ATOM 825 C CA . ALA A 1 105 ? -11.452 16.792 12.935 1.00 96.12 105 ALA A CA 1
ATOM 826 C C . ALA A 1 105 ? -12.189 15.439 12.859 1.00 96.12 105 ALA A C 1
ATOM 828 O O . ALA A 1 105 ? -13.412 15.396 12.809 1.00 96.12 105 ALA A O 1
ATOM 829 N N . ILE A 1 106 ? -11.464 14.313 12.905 1.00 96.56 106 ILE A N 1
ATOM 830 C CA . ILE A 1 106 ? -12.080 12.975 12.970 1.00 96.56 106 ILE A CA 1
ATOM 831 C C . ILE A 1 106 ? -12.810 12.742 14.300 1.00 96.56 106 ILE A C 1
ATOM 833 O O . ILE A 1 106 ? -13.796 12.010 14.329 1.00 96.56 106 ILE A O 1
ATOM 837 N N . GLU A 1 107 ? -12.334 13.311 15.411 1.00 95.38 107 GLU A N 1
ATOM 838 C CA . GLU A 1 107 ? -13.023 13.171 16.699 1.00 95.38 107 GLU A CA 1
ATOM 839 C C . GLU A 1 107 ? -14.326 13.992 16.761 1.00 95.38 107 GLU A C 1
ATOM 841 O O . GLU A 1 107 ? -15.192 13.684 17.579 1.00 95.38 107 GLU A O 1
ATOM 846 N N . GLU A 1 108 ? -14.484 14.979 15.873 1.00 95.94 108 GLU A N 1
ATOM 847 C CA . GLU A 1 108 ? -15.697 15.790 15.694 1.00 95.94 108 GLU A CA 1
ATOM 848 C C . GLU A 1 108 ? -16.729 15.146 14.748 1.00 95.94 108 GLU A C 1
ATOM 850 O O . GLU A 1 108 ? -17.807 15.706 14.542 1.00 95.94 108 GLU A O 1
ATOM 855 N N . ASP A 1 109 ? -16.436 13.966 14.184 1.00 97.19 109 ASP A N 1
ATOM 856 C CA . ASP A 1 109 ? -17.365 13.249 13.309 1.00 97.19 109 ASP A CA 1
ATOM 857 C C . ASP A 1 109 ? -18.718 13.001 14.015 1.00 97.19 109 ASP A C 1
ATOM 859 O O . ASP A 1 109 ? -18.731 12.452 15.124 1.00 97.19 109 ASP A O 1
ATOM 863 N N . PRO A 1 110 ? -19.865 13.351 13.393 1.00 97.00 110 PRO A N 1
ATOM 864 C CA . PRO A 1 110 ? -21.170 13.278 14.049 1.00 97.00 110 PRO A CA 1
ATOM 865 C C . PRO A 1 110 ? -21.507 11.893 14.603 1.00 97.00 110 PRO A C 1
ATOM 867 O O . PRO A 1 110 ? -22.092 11.779 15.680 1.00 97.00 110 PRO A O 1
ATOM 870 N N . TYR A 1 111 ? -21.127 10.832 13.890 1.00 96.12 111 TYR A N 1
ATOM 871 C CA . TYR A 1 111 ? -21.412 9.469 14.315 1.00 96.12 111 TYR A CA 1
ATOM 872 C C . TYR A 1 111 ? -20.499 9.046 15.470 1.00 96.12 111 TYR A C 1
ATOM 874 O O . TYR A 1 111 ? -20.953 8.422 16.432 1.00 96.12 111 TYR A O 1
ATOM 882 N N . LEU A 1 112 ? -19.224 9.438 15.444 1.00 96.00 112 LEU A N 1
ATOM 883 C CA . LEU A 1 112 ? -18.314 9.192 16.561 1.00 96.00 112 LEU A CA 1
ATOM 884 C C . LEU A 1 112 ? -18.721 9.971 17.823 1.00 96.00 112 LEU A C 1
ATOM 886 O O . LEU A 1 112 ? -18.628 9.438 18.933 1.00 96.00 112 LEU A O 1
ATOM 890 N N . VAL A 1 113 ? -19.187 11.210 17.666 1.00 96.69 113 VAL A N 1
ATOM 891 C CA . VAL A 1 113 ? -19.721 12.045 18.750 1.00 96.69 113 VAL A CA 1
ATOM 892 C C . VAL A 1 113 ? -20.945 11.380 19.385 1.00 96.69 113 VAL A C 1
ATOM 894 O O . VAL A 1 113 ? -20.974 11.206 20.604 1.00 96.69 113 VAL A O 1
ATOM 897 N N . GLU A 1 114 ? -21.893 10.906 18.577 1.00 96.62 114 GLU A N 1
ATOM 898 C CA . GLU A 1 114 ? -23.081 10.172 19.036 1.00 96.62 114 GLU A CA 1
ATOM 899 C C . GLU A 1 114 ? -22.712 8.908 19.834 1.00 96.62 114 GLU A C 1
ATOM 901 O O . GLU A 1 114 ? -23.181 8.702 20.956 1.00 96.62 114 GLU A O 1
ATOM 906 N N . LEU A 1 115 ? -21.788 8.086 19.322 1.00 96.25 115 LEU A N 1
ATOM 907 C CA . LEU A 1 115 ? -21.310 6.901 20.045 1.00 96.25 115 LEU A CA 1
ATOM 908 C C . LEU A 1 115 ? -20.640 7.266 21.382 1.00 96.25 115 LEU A C 1
ATOM 910 O O . LEU A 1 115 ? -20.752 6.529 22.367 1.00 96.25 115 LEU A O 1
ATOM 914 N N . ASN A 1 116 ? -19.932 8.397 21.442 1.00 95.56 116 ASN A N 1
ATOM 915 C CA . ASN A 1 116 ? -19.327 8.880 22.680 1.00 95.56 116 ASN A CA 1
ATOM 916 C C . ASN A 1 116 ? -20.375 9.361 23.694 1.00 95.56 116 ASN A C 1
ATOM 918 O O . ASN A 1 116 ? -20.165 9.126 24.887 1.00 95.56 116 ASN A O 1
ATOM 922 N N . TYR A 1 117 ? -21.474 9.984 23.255 1.00 96.19 117 TYR A N 1
ATOM 923 C CA . TYR A 1 117 ? -22.600 10.341 24.125 1.00 96.19 117 TYR A CA 1
ATOM 924 C C . TYR A 1 117 ? -23.250 9.096 24.729 1.00 96.19 117 TYR A C 1
ATOM 926 O O . TYR A 1 117 ? -23.301 8.967 25.951 1.00 96.19 117 TYR A O 1
ATOM 934 N N . GLN A 1 118 ? -23.591 8.104 23.903 1.00 96.00 118 GLN A N 1
ATOM 935 C CA . GLN A 1 118 ? -24.151 6.828 24.372 1.00 96.00 118 GLN A CA 1
ATOM 936 C C . GLN A 1 118 ? -23.233 6.126 25.387 1.00 96.00 118 GLN A C 1
ATOM 938 O O . GLN A 1 118 ? -23.688 5.517 26.360 1.00 96.00 118 GLN A O 1
ATOM 943 N N . ARG A 1 119 ? -21.909 6.240 25.209 1.00 95.62 119 ARG A N 1
ATOM 944 C CA . ARG A 1 119 ? -20.930 5.714 26.169 1.00 95.62 119 ARG A CA 1
ATOM 945 C C . ARG A 1 119 ? -21.003 6.459 27.499 1.00 95.62 119 ARG A C 1
ATOM 947 O O . ARG A 1 119 ? -20.902 5.819 28.543 1.00 95.62 119 ARG A O 1
ATOM 954 N N . GLN A 1 120 ? -21.140 7.784 27.483 1.00 94.94 120 GLN A N 1
ATOM 955 C CA . GLN A 1 120 ? -21.276 8.581 28.706 1.00 94.94 120 GLN A CA 1
ATOM 956 C C . GLN A 1 120 ? -22.562 8.236 29.469 1.00 94.94 120 GLN A C 1
ATOM 958 O O . GLN A 1 120 ? -22.510 8.089 30.694 1.00 94.94 120 GLN A O 1
ATOM 963 N N . ASP A 1 121 ? -23.671 8.021 28.762 1.00 94.62 121 ASP A N 1
ATOM 964 C CA . ASP A 1 121 ? -24.945 7.611 29.360 1.00 94.62 121 ASP A CA 1
ATOM 965 C C . ASP A 1 121 ? -24.831 6.239 30.032 1.00 94.62 121 ASP A C 1
ATOM 967 O O . ASP A 1 121 ? -25.179 6.086 31.205 1.00 94.62 121 ASP A O 1
ATOM 971 N N . LEU A 1 122 ? -24.234 5.258 29.345 1.00 92.94 122 LEU A N 1
ATOM 972 C CA . LEU A 1 122 ? -23.978 3.929 29.910 1.00 92.94 122 LEU A CA 1
ATOM 973 C C . LEU A 1 122 ? -23.056 3.983 31.131 1.00 92.94 122 LEU A C 1
ATOM 975 O O . LEU A 1 122 ? -23.330 3.335 32.140 1.00 92.94 122 LEU A O 1
ATOM 979 N N . VAL A 1 123 ? -21.983 4.777 31.086 1.00 93.75 123 VAL A N 1
ATOM 980 C CA . VAL A 1 123 ? -21.098 4.973 32.247 1.00 93.75 123 VAL A CA 1
ATOM 981 C C . VAL A 1 123 ? -21.870 5.561 33.430 1.00 93.75 123 VAL A C 1
ATOM 983 O O . VAL A 1 123 ? -21.637 5.160 34.573 1.00 93.75 123 VAL A O 1
ATOM 986 N N . SER A 1 124 ? -22.783 6.496 33.173 1.00 92.62 124 SER A N 1
ATOM 987 C CA . SER A 1 124 ? -23.612 7.122 34.205 1.00 92.62 124 SER A CA 1
ATOM 988 C C . SER A 1 124 ? -24.604 6.123 34.809 1.00 92.62 124 SER A C 1
ATOM 990 O O . SER A 1 124 ? -24.676 6.013 36.033 1.00 92.62 124 SER A O 1
ATOM 992 N N . ALA A 1 125 ? -25.271 5.315 33.979 1.00 91.12 125 ALA A N 1
ATOM 993 C CA . ALA A 1 125 ? -26.153 4.233 34.421 1.00 91.12 125 ALA A CA 1
ATOM 994 C C . ALA A 1 125 ? -25.405 3.182 35.266 1.00 91.12 125 ALA A C 1
ATOM 996 O O . ALA A 1 125 ? -25.840 2.825 36.359 1.00 91.12 125 ALA A O 1
ATOM 997 N N . MET A 1 126 ? -24.213 2.758 34.831 1.00 91.06 126 MET A N 1
ATOM 998 C CA . MET A 1 126 ? -23.381 1.802 35.574 1.00 91.06 126 MET A CA 1
ATOM 999 C C . MET A 1 126 ? -22.943 2.338 36.943 1.00 91.06 126 MET A C 1
ATOM 1001 O O . MET A 1 126 ? -22.897 1.589 37.922 1.00 91.06 126 MET A O 1
ATOM 1005 N N . LYS A 1 127 ? -22.610 3.633 37.032 1.00 92.38 127 LYS A N 1
ATOM 1006 C CA . LYS A 1 127 ? -22.282 4.281 38.310 1.00 92.38 127 LYS A CA 1
ATOM 1007 C C . LYS A 1 127 ? -23.492 4.342 39.239 1.00 92.38 127 LYS A C 1
ATOM 1009 O O . LYS A 1 127 ? -23.308 4.159 40.437 1.00 92.38 127 LYS A O 1
ATOM 1014 N N . LEU A 1 128 ? -24.693 4.566 38.706 1.00 91.12 128 LEU A N 1
ATOM 1015 C CA . LEU A 1 128 ? -25.921 4.605 39.496 1.00 91.12 128 LEU A CA 1
ATOM 1016 C C . LEU A 1 128 ? -26.277 3.224 40.067 1.00 91.12 128 LEU A C 1
ATOM 1018 O O . LEU A 1 128 ? -26.576 3.116 41.251 1.00 91.12 128 LEU A O 1
ATOM 1022 N N . GLU A 1 129 ? -26.196 2.168 39.254 1.00 89.12 129 GLU A N 1
ATOM 1023 C CA . GLU A 1 129 ? -26.603 0.819 39.673 1.00 89.12 129 GLU A CA 1
ATOM 1024 C C . GLU A 1 129 ? -25.548 0.090 40.514 1.00 89.12 129 GLU A C 1
ATOM 1026 O O . GLU A 1 129 ? -25.876 -0.603 41.473 1.00 89.12 129 GLU A O 1
ATOM 1031 N N . SER A 1 130 ? -24.267 0.215 40.156 1.00 84.75 130 SER A N 1
ATOM 1032 C CA . SER A 1 130 ? -23.176 -0.567 40.763 1.00 84.75 130 SER A CA 1
ATOM 1033 C C . SER A 1 130 ? -22.204 0.280 41.597 1.00 84.75 130 SER A C 1
ATOM 1035 O O . SER A 1 130 ? -21.224 -0.236 42.142 1.00 84.75 130 SER A O 1
ATOM 1037 N N . GLY A 1 131 ? -22.413 1.598 41.673 1.00 84.44 131 GLY A N 1
ATOM 1038 C CA . GLY A 1 131 ? -21.543 2.561 42.362 1.00 84.44 131 GLY A CA 1
ATOM 1039 C C . GLY A 1 131 ? -20.237 2.895 41.624 1.00 84.44 131 GLY A C 1
ATOM 1040 O O . GLY A 1 131 ? -19.622 3.925 41.884 1.00 84.44 131 GLY A O 1
ATOM 1041 N N . SER A 1 132 ? -19.776 2.038 40.708 1.00 85.69 132 SER A N 1
ATOM 1042 C CA . SER A 1 132 ? -18.586 2.257 39.877 1.00 85.69 132 SER A CA 1
ATOM 1043 C C . SER A 1 132 ? -18.608 1.357 38.642 1.00 85.69 132 SER A C 1
ATOM 1045 O O . SER A 1 132 ? -19.115 0.238 38.693 1.00 85.69 132 SER A O 1
ATOM 1047 N N . VAL A 1 133 ? -17.968 1.804 37.557 1.00 83.06 133 VAL A N 1
ATOM 1048 C CA . VAL A 1 133 ? -17.802 1.027 36.314 1.00 83.06 133 VAL A CA 1
ATOM 1049 C C . VAL A 1 133 ? -17.085 -0.304 36.572 1.00 83.06 133 VAL A C 1
ATOM 1051 O O . VAL A 1 133 ? -17.449 -1.320 35.990 1.00 83.06 133 VAL A O 1
ATOM 1054 N N . SER A 1 134 ? -16.109 -0.319 37.488 1.00 84.06 134 SER A N 1
ATOM 1055 C CA . SER A 1 134 ? -15.372 -1.537 37.861 1.00 84.06 134 SER A CA 1
ATOM 1056 C C . SER A 1 134 ? -16.261 -2.549 38.594 1.00 84.06 134 SER A C 1
ATOM 1058 O O . SER A 1 134 ? -16.210 -3.745 38.326 1.00 84.06 134 SER A O 1
ATOM 1060 N N . LYS A 1 135 ? -17.156 -2.069 39.467 1.00 84.75 135 LYS A N 1
ATOM 1061 C CA . LYS A 1 135 ? -18.093 -2.926 40.211 1.00 84.75 135 LYS A CA 1
ATOM 1062 C C . LYS A 1 135 ? -19.217 -3.488 39.340 1.00 84.75 135 LYS A C 1
ATOM 1064 O O . LYS A 1 135 ? -19.775 -4.521 39.682 1.00 84.75 135 LYS A O 1
ATOM 1069 N N . ALA A 1 136 ? -19.513 -2.843 38.213 1.00 82.94 136 ALA A N 1
ATOM 1070 C CA . ALA A 1 136 ? -20.452 -3.346 37.215 1.00 82.94 136 ALA A CA 1
ATOM 1071 C C . ALA A 1 136 ? -19.864 -4.491 36.363 1.00 82.94 136 ALA A C 1
ATOM 1073 O O . ALA A 1 136 ? -20.534 -5.009 35.474 1.00 82.94 136 ALA A O 1
ATOM 1074 N N . GLN A 1 137 ? -18.611 -4.901 36.581 1.00 87.38 137 GLN A N 1
ATOM 1075 C CA . GLN A 1 137 ? -18.005 -5.978 35.807 1.00 87.38 137 GLN A CA 1
ATOM 1076 C C . GLN A 1 137 ? -18.805 -7.284 35.947 1.00 87.38 137 GLN A C 1
ATOM 1078 O O . GLN A 1 137 ? -19.012 -7.796 37.041 1.00 87.38 137 GLN A O 1
ATOM 1083 N N . GLY A 1 138 ? -19.226 -7.839 34.808 1.00 86.06 138 GLY A N 1
ATOM 1084 C CA . GLY A 1 138 ? -20.047 -9.053 34.747 1.00 86.06 138 GLY A CA 1
ATOM 1085 C C . GLY A 1 138 ? -21.546 -8.795 34.573 1.00 86.06 138 GLY A C 1
ATOM 1086 O O . GLY A 1 138 ? -22.276 -9.745 34.309 1.00 86.06 138 GLY A O 1
ATOM 1087 N N . THR A 1 139 ? -21.999 -7.541 34.649 1.00 90.88 139 THR A N 1
ATOM 1088 C CA . THR A 1 139 ? -23.379 -7.173 34.305 1.00 90.88 139 THR A CA 1
ATOM 1089 C C . THR A 1 139 ? -23.567 -7.021 32.796 1.00 90.88 139 THR A C 1
ATOM 1091 O O . THR A 1 139 ? -22.603 -6.850 32.037 1.00 90.88 139 THR A O 1
ATOM 1094 N N . ASP A 1 140 ? -24.828 -7.040 32.362 1.00 91.12 140 ASP A N 1
ATOM 1095 C CA . ASP A 1 140 ? -25.188 -6.771 30.969 1.00 91.12 140 ASP A CA 1
ATOM 1096 C C . ASP A 1 140 ? -24.791 -5.344 30.544 1.00 91.12 140 ASP A C 1
ATOM 1098 O O . ASP A 1 140 ? -24.186 -5.159 29.489 1.00 91.12 140 ASP A O 1
ATOM 1102 N N . LEU A 1 141 ? -24.972 -4.345 31.419 1.00 89.38 141 LEU A N 1
ATOM 1103 C CA . LEU A 1 141 ? -24.539 -2.963 31.164 1.00 89.38 141 LEU A CA 1
ATOM 1104 C C . LEU A 1 141 ? -23.036 -2.855 30.872 1.00 89.38 141 LEU A C 1
ATOM 1106 O O . LEU A 1 141 ? -22.625 -2.146 29.954 1.00 89.38 141 LEU A O 1
ATOM 1110 N N . HIS A 1 142 ? -22.195 -3.592 31.604 1.00 91.75 142 HIS A N 1
ATOM 1111 C CA . HIS A 1 142 ? -20.758 -3.615 31.327 1.00 91.75 142 HIS A CA 1
ATOM 1112 C C . HIS A 1 142 ? -20.435 -4.304 29.989 1.00 91.75 142 HIS A C 1
ATOM 1114 O O . HIS A 1 142 ? -19.486 -3.916 29.297 1.00 91.75 142 HIS A O 1
ATOM 1120 N N . ALA A 1 143 ? -21.203 -5.325 29.595 1.00 92.50 143 ALA A N 1
ATOM 1121 C CA . ALA A 1 143 ? -21.060 -5.955 28.285 1.00 92.50 143 ALA A CA 1
ATOM 1122 C C . ALA A 1 143 ? -21.425 -4.983 27.150 1.00 92.50 143 ALA A C 1
ATOM 1124 O O . ALA A 1 143 ? -20.650 -4.863 26.195 1.00 92.50 143 ALA A O 1
ATOM 1125 N N . GLN A 1 144 ? -22.528 -4.241 27.294 1.00 92.75 144 GLN A N 1
ATOM 1126 C CA . GLN A 1 144 ? -22.949 -3.190 26.362 1.00 92.75 144 GLN A CA 1
ATOM 1127 C C . GLN A 1 144 ? -21.901 -2.072 26.263 1.00 92.75 144 GLN A C 1
ATOM 1129 O O . GLN A 1 144 ? -21.477 -1.726 25.161 1.00 92.75 144 GLN A O 1
ATOM 1134 N N . HIS A 1 145 ? -21.379 -1.592 27.397 1.00 94.00 145 HIS A N 1
ATOM 1135 C CA . HIS A 1 145 ? -20.297 -0.604 27.428 1.00 94.00 145 HIS A CA 1
ATOM 1136 C C . HIS A 1 145 ? -19.057 -1.082 26.655 1.00 94.00 145 HIS A C 1
ATOM 1138 O O . HIS A 1 145 ? -18.534 -0.367 25.802 1.00 94.00 145 HIS A O 1
ATOM 1144 N N . ARG A 1 146 ? -18.608 -2.327 26.876 1.00 94.25 146 ARG A N 1
ATOM 1145 C CA . ARG A 1 146 ? -17.471 -2.892 26.124 1.00 94.25 146 ARG A CA 1
ATOM 1146 C C . ARG A 1 146 ? -17.758 -3.061 24.636 1.00 94.25 146 ARG A C 1
ATOM 1148 O O . ARG A 1 146 ? -16.837 -2.931 23.828 1.00 94.25 146 ARG A O 1
ATOM 1155 N N . ALA A 1 147 ? -18.985 -3.413 24.260 1.00 94.94 147 ALA A N 1
ATOM 1156 C CA . ALA A 1 147 ? -19.373 -3.494 22.856 1.00 94.94 147 ALA A CA 1
ATOM 1157 C C . ALA A 1 147 ? -19.300 -2.110 22.196 1.00 94.94 147 ALA A C 1
ATOM 1159 O O . ALA A 1 147 ? -18.699 -1.976 21.129 1.00 94.94 147 ALA A O 1
ATOM 1160 N N . LEU A 1 148 ? -19.801 -1.081 22.880 1.00 95.31 148 LEU A N 1
ATOM 1161 C CA . LEU A 1 148 ? -19.778 0.295 22.405 1.00 95.31 148 LEU A CA 1
ATOM 1162 C C . LEU A 1 148 ? -18.354 0.860 22.302 1.00 95.31 148 LEU A C 1
ATOM 1164 O O . LEU A 1 148 ? -18.002 1.459 21.290 1.00 95.31 148 LEU A O 1
ATOM 1168 N N . GLU A 1 149 ? -17.475 0.588 23.272 1.00 96.12 149 GLU A N 1
ATOM 1169 C CA . GLU A 1 149 ? -16.055 0.954 23.164 1.00 96.12 149 GLU A CA 1
ATOM 1170 C C . GLU A 1 149 ? -15.393 0.335 21.927 1.00 96.12 149 GLU A C 1
ATOM 1172 O O . GLU A 1 149 ? -14.616 0.994 21.233 1.00 96.12 149 GLU A O 1
ATOM 1177 N N . ARG A 1 150 ? -15.699 -0.930 21.613 1.00 96.25 150 ARG A N 1
ATOM 1178 C CA . ARG A 1 150 ? -15.183 -1.574 20.396 1.00 96.25 150 ARG A CA 1
ATOM 1179 C C . ARG A 1 150 ? -15.732 -0.914 19.137 1.00 96.25 150 ARG A C 1
AT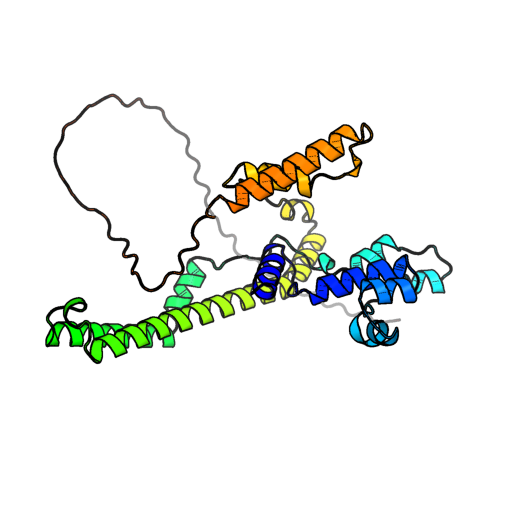OM 1181 O O . ARG A 1 150 ? -14.962 -0.779 18.186 1.00 96.25 150 ARG A O 1
ATOM 1188 N N . ALA A 1 151 ? -17.003 -0.512 19.136 1.00 96.12 151 ALA A N 1
ATOM 1189 C CA . ALA A 1 151 ? -17.617 0.217 18.031 1.00 96.12 151 ALA A CA 1
ATOM 1190 C C . ALA A 1 151 ? -16.908 1.560 17.805 1.00 96.12 151 ALA A C 1
ATOM 1192 O O . ALA A 1 151 ? -16.380 1.770 16.718 1.00 96.12 151 ALA A O 1
ATOM 1193 N N . ILE A 1 152 ? -16.735 2.378 18.851 1.00 97.19 152 ILE A N 1
ATOM 1194 C CA . ILE A 1 152 ? -15.992 3.653 18.798 1.00 97.19 152 ILE A CA 1
ATOM 1195 C C . ILE A 1 152 ? -14.580 3.445 18.237 1.00 97.19 152 ILE A C 1
ATOM 1197 O O . ILE A 1 152 ? -14.134 4.157 17.341 1.00 97.19 152 ILE A O 1
ATOM 1201 N N . GLN A 1 153 ? -13.847 2.446 18.738 1.00 96.88 153 GLN A N 1
ATOM 1202 C CA . GLN A 1 153 ? -12.485 2.183 18.262 1.00 96.88 153 GLN A CA 1
ATOM 1203 C C . GLN A 1 153 ? -12.447 1.611 16.840 1.00 96.88 153 GLN A C 1
ATOM 1205 O O . GLN A 1 153 ? -11.444 1.757 16.139 1.00 96.88 153 GLN A O 1
ATOM 1210 N N . SER A 1 154 ? -13.482 0.891 16.410 1.00 96.06 154 SER A N 1
ATOM 1211 C CA . SER A 1 154 ? -13.618 0.436 15.026 1.00 96.06 154 SER A CA 1
ATOM 1212 C C . SER A 1 154 ? -13.855 1.621 14.099 1.00 96.06 154 SER A C 1
ATOM 1214 O O . SER A 1 154 ? -13.122 1.769 13.123 1.00 96.06 154 SER A O 1
ATOM 1216 N N . GLU A 1 155 ? -14.791 2.490 14.468 1.00 97.25 155 GLU A N 1
ATOM 1217 C CA . GLU A 1 155 ? -15.188 3.660 13.694 1.00 97.25 155 GLU A CA 1
ATOM 1218 C C . GLU A 1 155 ? -14.034 4.646 13.536 1.00 97.25 155 GLU A C 1
ATOM 1220 O O . GLU A 1 155 ? -13.598 4.946 12.429 1.00 97.25 155 GLU A O 1
ATOM 1225 N N . ARG A 1 156 ? -13.381 5.006 14.644 1.00 97.19 156 ARG A N 1
ATOM 1226 C CA . ARG A 1 156 ? -12.171 5.836 14.620 1.00 97.19 156 ARG A CA 1
ATOM 1227 C C . ARG A 1 156 ? -11.081 5.252 13.715 1.00 97.19 156 ARG A C 1
ATOM 1229 O O . ARG A 1 156 ? -10.372 5.982 13.026 1.00 97.19 156 ARG A O 1
ATOM 1236 N N . ARG A 1 157 ? -10.900 3.924 13.707 1.00 96.19 157 ARG A N 1
ATOM 1237 C CA . ARG A 1 157 ? -9.924 3.264 12.817 1.00 96.19 157 ARG A CA 1
ATOM 1238 C C . ARG A 1 157 ? -10.355 3.291 11.354 1.00 96.19 157 ARG A C 1
ATOM 1240 O O . ARG A 1 157 ? -9.472 3.309 10.495 1.00 96.19 157 ARG A O 1
ATOM 1247 N N . PHE A 1 158 ? -11.654 3.248 11.083 1.00 96.38 158 PHE A N 1
ATOM 1248 C CA . PHE A 1 158 ? -12.220 3.374 9.748 1.00 96.38 158 PHE A CA 1
ATOM 1249 C C . PHE A 1 158 ? -12.020 4.796 9.212 1.00 96.38 158 PHE A C 1
ATOM 1251 O O . PHE A 1 158 ? -11.311 4.947 8.217 1.00 96.38 158 PHE A O 1
ATOM 1258 N N . LEU A 1 159 ? -12.470 5.820 9.941 1.00 97.50 159 LEU A N 1
ATOM 1259 C CA . LEU A 1 159 ? -12.314 7.233 9.572 1.00 97.50 159 LEU A CA 1
ATOM 1260 C C . LEU A 1 159 ? -10.841 7.611 9.357 1.00 97.50 159 LEU A C 1
ATOM 1262 O O . LEU A 1 159 ? -10.463 8.155 8.323 1.00 97.50 159 LEU A O 1
ATOM 1266 N N . ARG A 1 160 ? -9.945 7.196 10.265 1.00 96.50 160 ARG A N 1
ATOM 1267 C CA . ARG A 1 160 ? -8.494 7.417 10.097 1.00 96.50 160 ARG A CA 1
ATOM 1268 C C . ARG A 1 160 ? -7.885 6.666 8.917 1.00 96.50 160 ARG A C 1
ATOM 1270 O O . ARG A 1 160 ? -6.785 7.005 8.486 1.00 96.50 160 ARG A O 1
ATOM 1277 N N . ARG A 1 161 ? -8.488 5.568 8.459 1.00 94.19 161 ARG A N 1
ATOM 1278 C CA . ARG A 1 161 ? -8.024 4.866 7.255 1.00 94.19 161 ARG A CA 1
ATOM 1279 C C . ARG A 1 161 ? -8.494 5.606 6.013 1.00 94.19 161 ARG A C 1
ATOM 1281 O O . ARG A 1 161 ? -7.687 5.777 5.110 1.00 94.19 161 ARG A O 1
ATOM 1288 N N . GLN A 1 162 ? -9.753 6.026 6.006 1.00 96.19 162 GLN A N 1
ATOM 1289 C CA . GLN A 1 162 ? -10.355 6.783 4.921 1.00 96.19 162 GLN A CA 1
ATOM 1290 C C . GLN A 1 162 ? -9.609 8.101 4.691 1.00 96.19 162 GLN A C 1
ATOM 1292 O O . GLN A 1 162 ? -9.064 8.289 3.610 1.00 96.19 162 GLN A O 1
ATOM 1297 N N . ALA A 1 163 ? -9.436 8.924 5.728 1.00 96.62 163 ALA A N 1
ATOM 1298 C CA . ALA A 1 163 ? -8.726 10.199 5.619 1.00 96.62 163 ALA A CA 1
ATOM 1299 C C . ALA A 1 163 ? -7.289 10.040 5.086 1.00 96.62 163 ALA A C 1
ATOM 1301 O O . ALA A 1 163 ? -6.828 10.818 4.256 1.00 96.62 163 ALA A O 1
ATOM 1302 N N . ARG A 1 164 ? -6.565 8.991 5.515 1.00 95.00 164 ARG A N 1
ATOM 1303 C CA . ARG A 1 164 ? -5.212 8.710 4.997 1.00 95.00 164 ARG A CA 1
ATOM 1304 C C . ARG A 1 164 ? -5.216 8.372 3.510 1.00 95.00 164 ARG A C 1
ATOM 1306 O O . ARG A 1 164 ? -4.268 8.712 2.810 1.00 95.00 164 ARG A O 1
ATOM 1313 N N . GLU A 1 165 ? -6.224 7.638 3.059 1.00 93.81 165 GLU A N 1
ATOM 1314 C CA . GLU A 1 165 ? -6.361 7.263 1.657 1.00 93.81 165 GLU A CA 1
ATOM 1315 C C . GLU A 1 165 ? -6.726 8.488 0.808 1.00 93.81 165 GLU A C 1
ATOM 1317 O O . GLU A 1 165 ? -6.104 8.702 -0.225 1.00 93.81 165 GLU A O 1
ATOM 1322 N N . GLU A 1 166 ? -7.627 9.346 1.288 1.00 95.81 166 GLU A N 1
ATOM 1323 C CA . GLU A 1 166 ? -8.014 10.596 0.618 1.00 95.81 166 GLU A CA 1
ATOM 1324 C C . GLU A 1 166 ? -6.830 11.555 0.455 1.00 95.81 166 GLU A C 1
ATOM 1326 O O . GLU A 1 166 ? -6.555 12.000 -0.655 1.00 95.81 166 GLU A O 1
ATOM 1331 N N . ILE A 1 167 ? -6.062 11.809 1.521 1.00 95.00 167 ILE A N 1
ATOM 1332 C CA . ILE A 1 167 ? -4.856 12.655 1.454 1.00 95.00 167 ILE A CA 1
ATOM 1333 C C . ILE A 1 167 ? -3.849 12.089 0.454 1.00 95.00 167 ILE A C 1
ATOM 1335 O O . ILE A 1 167 ? -3.235 12.827 -0.315 1.00 95.00 167 ILE A O 1
ATOM 1339 N N . ARG A 1 168 ? -3.666 10.765 0.459 1.00 94.81 168 ARG A N 1
ATOM 1340 C CA . ARG A 1 168 ? -2.753 10.099 -0.468 1.00 94.81 168 ARG A CA 1
ATOM 1341 C C . ARG A 1 168 ? -3.214 10.273 -1.914 1.00 94.81 168 ARG A C 1
ATOM 1343 O O . ARG A 1 168 ? -2.393 10.608 -2.761 1.00 94.81 168 ARG A O 1
ATOM 1350 N N . GLN A 1 169 ? -4.495 10.051 -2.189 1.00 95.06 169 GLN A N 1
ATOM 1351 C CA . GLN A 1 169 ? -5.070 10.214 -3.525 1.00 95.06 169 GLN A CA 1
ATOM 1352 C C . GLN A 1 169 ? -4.965 11.664 -4.002 1.00 95.06 169 GLN A C 1
ATOM 1354 O O . GLN A 1 169 ? -4.518 11.906 -5.118 1.00 95.06 169 GLN A O 1
ATOM 1359 N N . GLN A 1 170 ? -5.291 12.630 -3.140 1.00 95.94 170 GLN A N 1
ATOM 1360 C CA . GLN A 1 170 ? -5.160 14.058 -3.439 1.00 95.94 170 GLN A CA 1
ATOM 1361 C C . GLN A 1 170 ? -3.712 14.460 -3.733 1.00 95.94 170 GLN A C 1
ATOM 1363 O O . GLN A 1 170 ? -3.472 15.251 -4.643 1.00 95.94 170 GLN A O 1
ATOM 1368 N N . PHE A 1 171 ? -2.742 13.895 -3.008 1.00 95.69 171 PHE A N 1
ATOM 1369 C CA . PHE A 1 171 ? -1.326 14.142 -3.266 1.00 95.69 171 PHE A CA 1
ATOM 1370 C C . PHE A 1 171 ? -0.935 13.702 -4.682 1.00 95.69 171 PHE A C 1
ATOM 1372 O O . PHE A 1 171 ? -0.442 14.519 -5.450 1.00 95.69 171 PHE A O 1
ATOM 1379 N N . PHE A 1 172 ? -1.196 12.445 -5.060 1.00 95.38 172 PHE A N 1
ATOM 1380 C CA . PHE A 1 172 ? -0.816 11.950 -6.391 1.00 95.38 172 PHE A CA 1
ATOM 1381 C C . PHE A 1 172 ? -1.611 12.609 -7.521 1.00 95.38 172 PHE A C 1
ATOM 1383 O O . PHE A 1 172 ? -1.077 12.800 -8.606 1.00 95.38 172 PHE A O 1
ATOM 1390 N N . ALA A 1 173 ? -2.849 13.034 -7.259 1.00 95.69 173 ALA A N 1
ATOM 1391 C CA . ALA A 1 173 ? -3.644 13.773 -8.233 1.00 95.69 173 ALA A CA 1
ATOM 1392 C C . ALA A 1 173 ? -3.108 15.188 -8.519 1.00 95.69 173 ALA A C 1
ATOM 1394 O O . ALA A 1 173 ? -3.367 15.723 -9.593 1.00 95.69 173 ALA A O 1
ATOM 1395 N N . THR A 1 174 ? -2.398 15.812 -7.572 1.00 95.00 174 THR A N 1
ATOM 1396 C CA . THR A 1 174 ? -1.984 17.224 -7.682 1.00 95.00 174 THR A CA 1
ATOM 1397 C C . THR A 1 174 ? -0.479 17.423 -7.848 1.00 95.00 174 THR A C 1
ATOM 1399 O O . THR A 1 174 ? -0.079 18.416 -8.453 1.00 95.00 174 THR A O 1
ATOM 1402 N N . ILE A 1 175 ? 0.359 16.492 -7.377 1.00 92.62 175 ILE A N 1
ATOM 1403 C CA . ILE A 1 175 ? 1.818 16.671 -7.323 1.00 92.62 175 ILE A CA 1
ATOM 1404 C C . ILE A 1 175 ? 2.443 16.943 -8.693 1.00 92.62 175 ILE A C 1
ATOM 1406 O O . ILE A 1 175 ? 3.271 17.842 -8.803 1.00 92.62 175 ILE A O 1
ATOM 1410 N N . ASP A 1 176 ? 2.002 16.247 -9.742 1.00 90.50 176 ASP A N 1
ATOM 1411 C CA . ASP A 1 176 ? 2.531 16.444 -11.095 1.00 90.50 176 ASP A CA 1
ATOM 1412 C C . ASP A 1 176 ? 2.216 17.851 -11.622 1.00 90.50 176 ASP A C 1
ATOM 1414 O O . ASP A 1 176 ? 3.058 18.485 -12.252 1.00 90.50 176 ASP A O 1
ATOM 1418 N N . THR A 1 177 ? 1.023 18.372 -11.315 1.00 93.75 177 THR A N 1
ATOM 1419 C CA . THR A 1 177 ? 0.618 19.733 -11.709 1.00 93.75 177 THR A CA 1
ATOM 1420 C C . THR A 1 177 ? 1.452 20.773 -10.971 1.00 93.75 177 THR A C 1
ATOM 1422 O O . THR A 1 177 ? 2.005 21.675 -11.595 1.00 93.75 177 THR A O 1
ATOM 1425 N N . ILE A 1 178 ? 1.614 20.597 -9.657 1.00 91.00 178 ILE A N 1
ATOM 1426 C CA . ILE A 1 178 ? 2.438 21.469 -8.812 1.00 91.00 178 ILE A CA 1
ATOM 1427 C C . ILE A 1 178 ? 3.891 21.483 -9.310 1.00 91.00 178 ILE A C 1
ATOM 1429 O O . ILE A 1 178 ? 4.522 22.535 -9.379 1.00 91.00 178 ILE A O 1
ATOM 1433 N N . GLU A 1 179 ? 4.431 20.325 -9.689 1.00 89.56 179 GLU A N 1
ATOM 1434 C CA . GLU A 1 179 ? 5.804 20.212 -10.180 1.00 89.56 179 GLU A CA 1
ATOM 1435 C C . GLU A 1 179 ? 5.985 20.893 -11.547 1.00 89.56 179 GLU A C 1
ATOM 1437 O O . GLU A 1 179 ? 6.991 21.569 -11.769 1.00 89.56 179 GLU A O 1
ATOM 1442 N N . ILE A 1 180 ? 5.001 20.786 -12.446 1.00 90.50 180 ILE A N 1
ATOM 1443 C CA . ILE A 1 180 ? 4.993 21.524 -13.720 1.00 90.50 180 ILE A CA 1
ATOM 1444 C C . ILE A 1 180 ? 4.957 23.036 -13.467 1.00 90.50 180 ILE A C 1
ATOM 1446 O O . ILE A 1 180 ? 5.741 23.776 -14.062 1.00 90.50 180 ILE A O 1
ATOM 1450 N N . GLU A 1 181 ? 4.087 23.507 -12.572 1.00 91.62 181 GLU A N 1
ATOM 1451 C CA . GLU A 1 181 ? 3.994 24.926 -12.209 1.00 91.62 181 GLU A CA 1
ATOM 1452 C C . GLU A 1 181 ? 5.316 25.447 -11.633 1.00 91.62 181 GLU A C 1
ATOM 1454 O O . GLU A 1 181 ? 5.801 26.501 -12.047 1.00 91.62 181 GLU A O 1
ATOM 1459 N N . HIS A 1 182 ? 5.958 24.685 -10.746 1.00 88.56 182 HIS A N 1
ATOM 1460 C CA . HIS A 1 182 ? 7.280 25.022 -10.223 1.00 88.56 182 HIS A CA 1
ATOM 1461 C C . HIS A 1 182 ? 8.333 25.145 -11.330 1.00 88.56 182 HIS A C 1
ATOM 1463 O O . HIS A 1 182 ? 9.090 26.118 -11.341 1.00 88.56 182 HIS A O 1
ATOM 1469 N N . GLN A 1 183 ? 8.362 24.208 -12.283 1.00 87.69 183 GLN A N 1
ATOM 1470 C CA . GLN A 1 183 ? 9.289 24.260 -13.416 1.00 87.69 183 GLN A CA 1
ATOM 1471 C C . GLN A 1 183 ? 9.055 25.493 -14.296 1.00 87.69 183 GLN A C 1
ATOM 1473 O O . GLN A 1 183 ? 10.020 26.150 -14.689 1.00 87.69 183 GLN A O 1
ATOM 1478 N N . LEU A 1 184 ? 7.794 25.845 -14.568 1.00 90.56 184 LEU A N 1
ATOM 1479 C CA . LEU A 1 184 ? 7.437 27.044 -15.337 1.00 90.56 184 LEU A CA 1
ATOM 1480 C C . LEU A 1 184 ? 7.859 28.339 -14.630 1.00 90.56 184 LEU A C 1
ATOM 1482 O O . LEU A 1 184 ? 8.259 29.297 -15.288 1.00 90.56 184 LEU A O 1
ATOM 1486 N N . LEU A 1 185 ? 7.817 28.355 -13.297 1.00 90.31 185 LEU A N 1
ATOM 1487 C CA . LEU A 1 185 ? 8.283 29.468 -12.466 1.00 90.31 185 LEU A CA 1
ATOM 1488 C C . LEU A 1 185 ? 9.810 29.485 -12.266 1.00 90.31 185 LEU A C 1
ATOM 1490 O O . LEU A 1 185 ? 10.328 30.371 -11.588 1.00 90.31 185 LEU A O 1
ATOM 1494 N N . GLY A 1 186 ? 10.544 28.520 -12.834 1.00 85.81 186 GLY A N 1
ATOM 1495 C CA . GLY A 1 186 ? 11.994 28.395 -12.672 1.00 85.81 186 GLY A CA 1
ATOM 1496 C C . GLY A 1 186 ? 12.430 27.973 -11.264 1.00 85.81 186 GLY A C 1
ATOM 1497 O O . GLY A 1 186 ? 13.598 28.135 -10.909 1.00 85.81 186 GLY A O 1
ATOM 1498 N N . LEU A 1 187 ? 11.513 27.439 -10.451 1.00 79.81 187 LEU A N 1
ATOM 1499 C CA . LEU A 1 187 ? 11.822 26.893 -9.134 1.00 79.81 187 LEU A CA 1
ATOM 1500 C C . LEU A 1 187 ? 12.505 25.528 -9.306 1.00 79.81 187 LEU A C 1
ATOM 1502 O O . LEU A 1 187 ? 12.034 24.659 -10.039 1.00 79.81 187 LEU A O 1
ATOM 1506 N N . SER A 1 188 ? 13.652 25.340 -8.652 1.00 65.06 188 SER A N 1
ATOM 1507 C CA . SER A 1 188 ? 14.459 24.125 -8.797 1.00 65.06 188 SER A CA 1
ATOM 1508 C C . SER A 1 188 ? 13.767 22.911 -8.156 1.00 65.06 188 SER A C 1
ATOM 1510 O O . SER A 1 188 ? 13.500 22.879 -6.953 1.00 65.06 188 SER A O 1
ATOM 1512 N N . VAL A 1 189 ? 13.547 21.863 -8.958 1.00 60.31 189 VAL A N 1
ATOM 1513 C CA . VAL A 1 189 ? 13.079 20.530 -8.517 1.00 60.31 189 VAL A CA 1
ATOM 1514 C C . VAL A 1 189 ? 14.001 19.940 -7.435 1.00 60.31 189 VAL A C 1
ATOM 1516 O O . VAL A 1 189 ? 13.569 19.221 -6.530 1.00 60.31 189 VAL A O 1
ATOM 1519 N N . ALA A 1 190 ? 15.296 20.269 -7.503 1.00 55.44 190 ALA A N 1
ATOM 1520 C CA . ALA A 1 190 ? 16.334 19.726 -6.634 1.00 55.44 190 ALA A CA 1
ATOM 1521 C C . ALA A 1 190 ? 16.218 20.201 -5.175 1.00 55.44 190 ALA A C 1
ATOM 1523 O O . ALA A 1 190 ? 16.645 19.483 -4.271 1.00 55.44 190 ALA A O 1
ATOM 1524 N N . ASP A 1 191 ? 15.612 21.363 -4.919 1.00 53.44 191 ASP A N 1
ATOM 1525 C CA . ASP A 1 191 ? 15.467 21.882 -3.554 1.00 53.44 191 ASP A CA 1
ATOM 1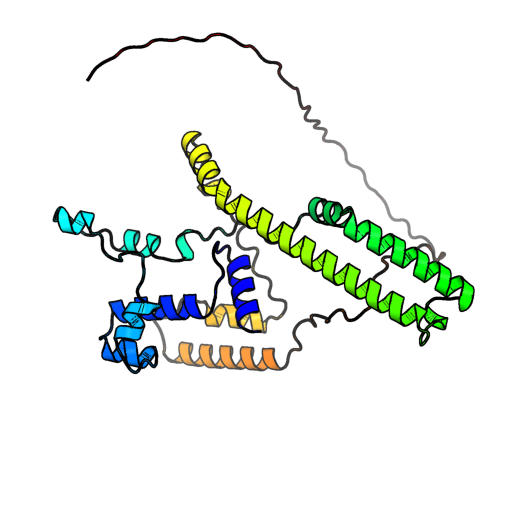526 C C . ASP A 1 191 ? 14.337 21.197 -2.776 1.00 53.44 191 ASP A C 1
ATOM 1528 O O . ASP A 1 191 ? 14.453 21.018 -1.564 1.00 53.44 191 ASP A O 1
ATOM 1532 N N . ASN A 1 192 ? 13.306 20.706 -3.472 1.00 51.25 192 ASN A N 1
ATOM 1533 C CA . ASN A 1 192 ? 12.185 19.976 -2.870 1.00 51.25 192 ASN A CA 1
ATOM 1534 C C . ASN A 1 192 ? 12.468 18.474 -2.686 1.00 51.25 192 ASN A C 1
ATOM 1536 O O . ASN A 1 192 ? 11.830 17.820 -1.862 1.00 51.25 192 ASN A O 1
ATOM 1540 N N . LEU A 1 193 ? 13.428 17.920 -3.437 1.00 51.41 193 LEU A N 1
ATOM 1541 C CA . LEU A 1 193 ? 13.911 16.539 -3.302 1.00 51.41 193 LEU A CA 1
ATOM 1542 C C . LEU A 1 193 ? 15.045 16.385 -2.287 1.00 51.41 193 LEU A C 1
ATOM 1544 O O . LEU A 1 193 ? 15.528 15.266 -2.093 1.00 51.41 193 LEU A O 1
ATOM 1548 N N . LYS A 1 194 ? 15.425 17.461 -1.582 1.00 49.12 194 LYS A N 1
ATOM 1549 C CA . LYS A 1 194 ? 16.135 17.368 -0.302 1.00 49.12 194 LYS A CA 1
ATOM 1550 C C . LYS A 1 194 ? 15.188 16.738 0.721 1.00 49.12 194 LYS A C 1
ATOM 1552 O O . LYS A 1 194 ? 14.731 17.371 1.670 1.00 49.12 194 LYS A O 1
ATOM 1557 N N . ILE A 1 195 ? 14.897 15.448 0.527 1.00 51.62 195 ILE A N 1
ATOM 1558 C CA . ILE A 1 195 ? 14.632 14.510 1.609 1.00 51.62 195 ILE A CA 1
ATOM 1559 C C . ILE A 1 195 ? 15.681 14.886 2.638 1.00 51.62 195 ILE A C 1
ATOM 1561 O O . ILE A 1 195 ? 16.862 14.791 2.309 1.00 51.62 195 ILE A O 1
ATOM 1565 N N . LYS A 1 196 ? 15.265 15.420 3.799 1.00 49.06 196 LYS A N 1
ATOM 1566 C CA . LYS A 1 196 ? 16.171 15.636 4.933 1.00 49.06 196 LYS A CA 1
ATOM 1567 C C . LYS A 1 196 ? 17.027 14.393 4.990 1.00 49.06 196 LYS A C 1
ATOM 1569 O O . LYS A 1 196 ? 16.470 13.314 5.214 1.00 49.06 196 LYS A O 1
ATOM 1574 N N . ASP A 1 197 ? 18.289 14.580 4.616 1.00 42.00 197 ASP A N 1
ATOM 1575 C CA . ASP A 1 197 ? 19.202 13.517 4.231 1.00 42.00 197 ASP A CA 1
ATOM 1576 C C . ASP A 1 197 ? 19.005 12.393 5.220 1.00 42.00 197 ASP A C 1
ATOM 1578 O O . ASP A 1 197 ? 19.022 12.696 6.417 1.00 42.00 197 ASP A O 1
ATOM 1582 N N . ALA A 1 198 ? 18.623 11.213 4.711 1.00 48.84 198 ALA A N 1
ATOM 1583 C CA . ALA A 1 198 ? 18.061 10.098 5.464 1.00 48.84 198 ALA A CA 1
ATOM 1584 C C . ALA A 1 198 ? 18.657 10.086 6.865 1.00 48.84 198 ALA A C 1
ATOM 1586 O O . ALA A 1 198 ? 19.769 9.591 7.023 1.00 48.84 198 ALA A O 1
ATOM 1587 N N . SER A 1 199 ? 17.973 10.732 7.825 1.00 49.44 199 SER A N 1
ATOM 1588 C CA . SER A 1 199 ? 18.574 11.000 9.127 1.00 49.44 199 SER A CA 1
ATOM 1589 C C . SER A 1 199 ? 18.970 9.644 9.649 1.00 49.44 199 SER A C 1
ATOM 1591 O O . SER A 1 199 ? 18.088 8.796 9.792 1.00 49.44 199 SER A O 1
ATOM 1593 N N . GLU A 1 200 ? 20.288 9.447 9.713 1.00 57.94 200 GLU A N 1
ATOM 1594 C CA . GLU A 1 200 ? 21.020 8.204 9.917 1.00 57.94 200 GLU A CA 1
ATOM 1595 C C . GLU A 1 200 ? 20.081 7.134 10.457 1.00 57.94 200 GLU A C 1
ATOM 1597 O O . GLU A 1 200 ? 19.706 7.235 11.617 1.00 57.94 200 GLU A O 1
ATOM 1602 N N . VAL A 1 201 ? 19.556 6.235 9.604 1.00 63.16 201 VAL A N 1
ATOM 1603 C CA . VAL A 1 201 ? 18.429 5.360 9.984 1.00 63.16 201 VAL A CA 1
ATOM 1604 C C . VAL A 1 201 ? 18.769 4.677 11.307 1.00 63.16 201 VAL A C 1
ATOM 1606 O O . VAL A 1 201 ? 19.562 3.737 11.343 1.00 63.16 201 VAL A O 1
ATOM 1609 N N . GLN A 1 202 ? 18.196 5.181 12.402 1.00 69.25 202 GLN A N 1
ATOM 1610 C CA . GLN A 1 202 ? 18.568 4.735 13.734 1.00 69.25 202 GLN A CA 1
ATOM 1611 C C . GLN A 1 202 ? 17.826 3.439 13.988 1.00 69.25 202 GLN A C 1
ATOM 1613 O O . GLN A 1 202 ? 16.612 3.400 14.213 1.00 69.25 202 GLN A O 1
ATOM 1618 N N . PHE A 1 203 ? 18.557 2.339 13.896 1.00 76.75 203 PHE A N 1
ATOM 1619 C CA . PHE A 1 203 ? 18.016 1.052 14.266 1.00 76.75 203 PHE A CA 1
ATOM 1620 C C . PHE A 1 203 ? 18.054 0.923 15.786 1.00 76.75 203 PHE A C 1
ATOM 1622 O O . PHE A 1 203 ? 19.100 1.084 16.403 1.00 76.75 203 PHE A O 1
ATOM 1629 N N . ALA A 1 204 ? 16.915 0.567 16.383 1.00 79.88 204 ALA A N 1
ATOM 1630 C CA . ALA A 1 204 ? 16.819 0.326 17.826 1.00 79.88 204 ALA A CA 1
ATOM 1631 C C . ALA A 1 204 ? 17.771 -0.779 18.329 1.00 79.88 204 ALA A C 1
ATOM 1633 O O . ALA A 1 204 ? 18.101 -0.815 19.508 1.00 79.88 204 ALA A O 1
ATOM 1634 N N . PHE A 1 205 ? 18.197 -1.678 17.436 1.00 82.19 205 PHE A N 1
ATOM 1635 C CA . PHE A 1 205 ? 19.124 -2.768 17.723 1.00 82.19 205 PHE A CA 1
ATOM 1636 C C . PHE A 1 205 ? 20.311 -2.694 16.770 1.00 82.19 205 PHE A C 1
ATOM 1638 O O . PHE A 1 205 ? 20.124 -2.548 15.556 1.00 82.19 205 PHE A O 1
ATOM 1645 N N . VAL A 1 206 ? 21.518 -2.850 17.310 1.00 84.00 206 VAL A N 1
ATOM 1646 C CA . VAL A 1 206 ? 22.759 -2.783 16.529 1.00 84.00 206 VAL A CA 1
ATOM 1647 C C . VAL A 1 206 ? 22.828 -3.940 15.529 1.00 84.00 206 VAL A C 1
ATOM 1649 O O . VAL A 1 206 ? 23.264 -3.746 14.399 1.00 84.00 206 VAL A O 1
ATOM 1652 N N . GLU A 1 207 ? 22.291 -5.111 15.881 1.00 86.12 207 GLU A N 1
ATOM 1653 C CA . GLU A 1 207 ? 22.150 -6.276 14.994 1.00 86.12 207 GLU A CA 1
ATOM 1654 C C . GLU A 1 207 ? 21.374 -5.908 13.729 1.00 86.12 207 GLU A C 1
ATOM 1656 O O . GLU A 1 207 ? 21.700 -6.354 12.635 1.00 86.12 207 GLU A O 1
ATOM 1661 N N . ARG A 1 208 ? 20.348 -5.058 13.856 1.00 85.06 208 ARG A N 1
ATOM 1662 C CA . ARG A 1 208 ? 19.519 -4.634 12.725 1.00 85.06 208 ARG A CA 1
ATOM 1663 C C . ARG A 1 208 ? 20.234 -3.616 11.843 1.00 85.06 208 ARG A C 1
ATOM 1665 O O . ARG A 1 208 ? 20.038 -3.654 10.632 1.00 85.06 208 ARG A O 1
ATOM 1672 N N . ALA A 1 209 ? 21.066 -2.755 12.431 1.00 85.06 209 ALA A N 1
ATOM 1673 C CA . ALA A 1 209 ? 21.941 -1.860 11.680 1.00 85.06 209 ALA A CA 1
ATOM 1674 C C . ALA A 1 209 ? 22.984 -2.646 10.881 1.00 85.06 209 ALA A C 1
ATOM 1676 O O . ALA A 1 209 ? 23.081 -2.466 9.668 1.00 85.06 209 ALA A O 1
ATOM 1677 N N . ARG A 1 210 ? 23.697 -3.570 11.542 1.00 85.56 210 ARG A N 1
ATOM 1678 C CA . ARG A 1 210 ? 24.683 -4.451 10.898 1.00 85.56 210 ARG A CA 1
ATOM 1679 C C . ARG A 1 210 ? 24.040 -5.284 9.800 1.00 85.56 210 ARG A C 1
ATOM 1681 O O . ARG A 1 210 ? 24.526 -5.296 8.677 1.00 85.56 210 ARG A O 1
ATOM 1688 N N . LEU A 1 211 ? 22.881 -5.880 10.079 1.00 85.94 211 LEU A N 1
ATOM 1689 C CA . LEU A 1 211 ? 22.161 -6.666 9.090 1.00 85.94 211 LEU A CA 1
ATOM 1690 C C . LEU A 1 211 ? 21.718 -5.827 7.884 1.00 85.94 211 LEU A C 1
ATOM 1692 O O . LEU A 1 211 ? 21.825 -6.287 6.750 1.00 85.94 211 LEU A O 1
ATOM 1696 N N . ALA A 1 212 ? 21.227 -4.604 8.100 1.00 83.00 212 ALA A N 1
ATOM 1697 C CA . ALA A 1 212 ? 20.866 -3.714 7.001 1.00 83.00 212 ALA A CA 1
ATOM 1698 C C . ALA A 1 212 ? 22.088 -3.359 6.141 1.00 83.00 212 ALA A C 1
ATOM 1700 O O . ALA A 1 212 ? 22.001 -3.413 4.917 1.00 83.00 212 ALA A O 1
ATOM 1701 N N . GLN A 1 213 ? 23.232 -3.068 6.762 1.00 81.19 213 GLN A N 1
ATOM 1702 C CA . GLN A 1 213 ? 24.483 -2.844 6.037 1.00 81.19 213 GLN A CA 1
ATOM 1703 C C . GLN A 1 213 ? 24.870 -4.085 5.223 1.00 81.19 213 GLN A C 1
ATOM 1705 O O . GLN A 1 213 ? 25.040 -3.979 4.014 1.00 81.19 213 GLN A O 1
ATOM 1710 N N . SER A 1 214 ? 24.881 -5.273 5.834 1.00 81.69 214 SER A N 1
ATOM 1711 C CA . SER A 1 214 ? 25.256 -6.516 5.150 1.00 81.69 214 SER A CA 1
ATOM 1712 C C . SER A 1 214 ? 24.313 -6.911 4.007 1.00 81.69 214 SER A C 1
ATOM 1714 O O . SER A 1 214 ? 24.760 -7.502 3.029 1.00 81.69 214 SER A O 1
ATOM 1716 N N . LEU A 1 215 ? 23.010 -6.626 4.114 1.00 78.50 215 LEU A N 1
ATOM 1717 C CA . LEU A 1 215 ? 22.023 -6.985 3.086 1.00 78.50 215 LEU A CA 1
ATOM 1718 C C . LEU A 1 215 ? 21.944 -5.977 1.935 1.00 78.50 215 LEU A C 1
ATOM 1720 O O . LEU A 1 215 ? 21.573 -6.363 0.826 1.00 78.50 215 LEU A O 1
ATOM 1724 N N . PHE A 1 216 ? 22.229 -4.700 2.200 1.00 73.75 216 PHE A N 1
ATOM 1725 C CA . PHE A 1 216 ? 21.983 -3.607 1.253 1.00 73.75 216 PHE A CA 1
ATOM 1726 C C . PHE A 1 216 ? 23.247 -2.853 0.816 1.00 73.75 216 PHE A C 1
ATOM 1728 O O . PHE A 1 216 ? 23.144 -1.952 -0.017 1.00 73.75 216 PHE A O 1
ATOM 1735 N N . GLN A 1 217 ? 24.438 -3.215 1.304 1.00 68.25 217 GLN A N 1
ATOM 1736 C CA . GLN A 1 217 ? 25.690 -2.783 0.681 1.00 68.25 217 GLN A CA 1
ATOM 1737 C C . GLN A 1 217 ? 25.820 -3.397 -0.715 1.00 68.25 217 GLN A C 1
ATOM 1739 O O . GLN A 1 217 ? 25.622 -4.595 -0.918 1.00 68.25 217 GLN A O 1
ATOM 1744 N N . SER A 1 218 ? 26.142 -2.549 -1.695 1.00 53.75 218 SER A N 1
ATOM 1745 C CA . SER A 1 218 ? 26.389 -2.979 -3.068 1.00 53.75 218 SER A CA 1
ATOM 1746 C C . SER A 1 218 ? 27.532 -3.990 -3.085 1.00 53.75 218 SER A C 1
ATOM 1748 O O . SER A 1 218 ? 28.676 -3.649 -2.800 1.00 53.75 218 SER A O 1
ATOM 1750 N N . LEU A 1 219 ? 27.234 -5.229 -3.478 1.00 51.50 219 LEU A N 1
ATOM 1751 C CA . LEU A 1 219 ? 28.231 -6.294 -3.633 1.00 51.50 219 LEU A CA 1
ATOM 1752 C C . LEU A 1 219 ? 29.266 -5.989 -4.741 1.00 51.50 219 LEU A C 1
ATOM 1754 O O . LEU A 1 219 ? 30.188 -6.769 -4.949 1.00 51.50 219 LEU A O 1
ATOM 1758 N N . GLY A 1 220 ? 29.101 -4.876 -5.468 1.00 49.19 220 GLY A N 1
ATOM 1759 C CA . GLY A 1 220 ? 29.973 -4.442 -6.558 1.00 49.19 220 GLY A CA 1
ATOM 1760 C C . GLY A 1 220 ? 31.256 -3.724 -6.130 1.00 49.19 220 GLY A C 1
ATOM 1761 O O . GLY A 1 220 ? 32.071 -3.433 -6.998 1.00 49.19 220 GLY A O 1
ATOM 1762 N N . SER A 1 221 ? 31.462 -3.430 -4.839 1.00 46.31 221 SER A N 1
ATOM 1763 C CA . SER A 1 221 ? 32.699 -2.786 -4.358 1.00 46.31 221 SER A CA 1
ATOM 1764 C C . SER A 1 221 ? 33.751 -3.757 -3.812 1.00 46.31 221 SER A C 1
ATOM 1766 O O . SER A 1 221 ? 34.830 -3.319 -3.428 1.00 46.31 221 SER A O 1
ATOM 1768 N N . CYS A 1 222 ? 33.465 -5.059 -3.749 1.00 45.78 222 CYS A N 1
ATOM 1769 C CA . CYS A 1 222 ? 34.385 -6.047 -3.189 1.00 45.78 222 CYS A CA 1
ATOM 1770 C C . CYS A 1 222 ? 35.102 -6.774 -4.335 1.00 45.78 222 CYS A C 1
ATOM 1772 O O . CYS A 1 222 ? 34.646 -7.806 -4.826 1.00 45.78 222 CYS A O 1
ATOM 1774 N N . VAL A 1 223 ? 36.185 -6.161 -4.820 1.00 49.84 223 VAL A N 1
ATOM 1775 C CA . VAL A 1 223 ? 37.078 -6.745 -5.837 1.00 49.84 223 VAL A CA 1
ATOM 1776 C C . VAL A 1 223 ? 38.117 -7.681 -5.206 1.00 49.84 223 VAL A C 1
ATOM 1778 O O . VAL A 1 223 ? 38.785 -8.395 -5.942 1.00 49.84 223 VAL A O 1
ATOM 1781 N N . ASP A 1 224 ? 38.187 -7.801 -3.878 1.00 53.69 224 ASP A N 1
ATOM 1782 C CA . ASP A 1 224 ? 39.140 -8.699 -3.225 1.00 53.69 224 ASP A CA 1
ATOM 1783 C C . ASP A 1 224 ? 38.486 -9.692 -2.251 1.00 53.69 224 ASP A C 1
ATOM 1785 O O . ASP A 1 224 ? 37.617 -9.362 -1.456 1.00 53.69 224 ASP A O 1
ATOM 1789 N N . GLU A 1 225 ? 38.951 -10.937 -2.377 1.00 55.72 225 GLU A N 1
ATOM 1790 C CA . GLU A 1 225 ? 38.845 -12.072 -1.457 1.00 55.72 225 GLU A CA 1
ATOM 1791 C C . GLU A 1 225 ? 37.467 -12.724 -1.195 1.00 55.72 225 GLU A C 1
ATOM 1793 O O . GLU A 1 225 ? 36.605 -12.268 -0.451 1.00 55.72 225 GLU A O 1
ATOM 1798 N N . LYS A 1 226 ? 37.326 -13.972 -1.675 1.00 56.59 226 LYS A N 1
ATOM 1799 C CA . LYS A 1 226 ? 36.256 -14.926 -1.294 1.00 56.59 226 LYS A CA 1
ATOM 1800 C C . LYS A 1 226 ? 36.088 -15.097 0.234 1.00 56.59 226 LYS A C 1
ATOM 1802 O O . LYS A 1 226 ? 35.026 -15.541 0.672 1.00 56.59 226 LYS A O 1
ATOM 1807 N N . SER A 1 227 ? 37.126 -14.768 1.010 1.00 56.84 227 SER A N 1
ATOM 1808 C CA . SER A 1 227 ? 37.147 -14.722 2.479 1.00 56.84 227 SER A CA 1
ATOM 1809 C C . SER A 1 227 ? 36.141 -13.708 3.043 1.00 56.84 227 SER A C 1
ATOM 1811 O O . SER A 1 227 ? 35.359 -14.040 3.939 1.00 56.84 227 SER A O 1
ATOM 1813 N N . ASP A 1 228 ? 36.066 -12.516 2.446 1.00 68.69 228 ASP A N 1
ATOM 1814 C CA . ASP A 1 228 ? 35.223 -11.416 2.925 1.00 68.69 228 ASP A CA 1
ATOM 1815 C C . ASP A 1 228 ? 33.737 -11.688 2.689 1.00 68.69 228 ASP A C 1
ATOM 1817 O O . ASP A 1 228 ? 32.892 -11.397 3.538 1.00 68.69 228 ASP A O 1
ATOM 1821 N N . LEU A 1 229 ? 33.392 -12.355 1.582 1.00 73.00 229 LEU A N 1
ATOM 1822 C CA . LEU A 1 229 ? 32.009 -12.759 1.319 1.00 73.00 229 LEU A CA 1
ATOM 1823 C C . LEU A 1 229 ? 31.517 -13.825 2.310 1.00 73.00 229 LEU A C 1
ATOM 1825 O O . LEU A 1 229 ? 30.350 -13.806 2.711 1.00 73.00 229 LEU A O 1
ATOM 1829 N N . HIS A 1 230 ? 32.377 -14.773 2.694 1.00 79.19 230 HIS A N 1
ATOM 1830 C CA . HIS A 1 230 ? 32.014 -15.796 3.673 1.00 79.19 230 HIS A CA 1
ATOM 1831 C C . HIS A 1 230 ? 31.817 -15.178 5.060 1.00 79.19 230 HIS A C 1
ATOM 1833 O O . HIS A 1 230 ? 30.781 -15.410 5.683 1.00 79.19 230 HIS A O 1
ATOM 1839 N N . SER A 1 231 ? 32.746 -14.324 5.491 1.00 80.75 231 SER A N 1
ATOM 1840 C CA . SER A 1 231 ? 32.669 -13.604 6.765 1.00 80.75 231 SER A CA 1
ATOM 1841 C C . SER A 1 231 ? 31.423 -12.720 6.851 1.00 80.75 231 SER A C 1
ATOM 1843 O O . SER A 1 231 ? 30.690 -12.795 7.837 1.00 80.75 231 SER A O 1
ATOM 1845 N N . HIS A 1 232 ? 31.088 -11.979 5.788 1.00 79.81 232 HIS A N 1
ATOM 1846 C CA . HIS A 1 232 ? 29.846 -11.202 5.731 1.00 79.81 232 HIS A CA 1
ATOM 1847 C C . HIS A 1 232 ? 28.589 -12.070 5.834 1.00 79.81 232 HIS A C 1
ATOM 1849 O O . HIS A 1 232 ? 27.639 -11.703 6.524 1.00 79.81 232 HIS A O 1
ATOM 1855 N N . ARG A 1 233 ? 28.563 -13.239 5.183 1.00 83.06 233 ARG A N 1
ATOM 1856 C CA . ARG A 1 233 ? 27.429 -14.171 5.287 1.00 83.06 233 ARG A CA 1
ATOM 1857 C C . ARG A 1 233 ? 27.283 -14.734 6.696 1.00 83.06 233 ARG A C 1
ATOM 1859 O O . ARG A 1 233 ? 26.165 -14.789 7.201 1.00 83.06 233 ARG A O 1
ATOM 1866 N N . VAL A 1 234 ? 28.388 -15.131 7.328 1.00 87.88 234 VAL A N 1
ATOM 1867 C CA . VAL A 1 234 ? 28.390 -15.613 8.717 1.00 87.88 234 VAL A CA 1
ATOM 1868 C C . VAL A 1 234 ? 27.900 -14.515 9.659 1.00 87.88 234 VAL A C 1
ATOM 1870 O O . VAL A 1 234 ? 27.031 -14.777 10.488 1.00 87.88 234 VAL A O 1
ATOM 1873 N N . GLN A 1 235 ? 28.375 -13.280 9.480 1.00 85.81 235 GLN A N 1
ATOM 1874 C CA . GLN A 1 235 ? 27.935 -12.129 10.264 1.00 85.81 235 GLN A CA 1
ATOM 1875 C C . GLN A 1 235 ? 26.437 -11.857 10.076 1.00 85.81 235 GLN A C 1
ATOM 1877 O O . GLN A 1 235 ? 25.711 -11.754 11.060 1.00 85.81 235 GLN A O 1
ATOM 1882 N N . ALA A 1 236 ? 25.941 -11.851 8.836 1.00 88.06 236 ALA A N 1
ATOM 1883 C CA . ALA A 1 236 ? 24.520 -11.666 8.554 1.00 88.06 236 ALA A CA 1
ATOM 1884 C C . ALA A 1 236 ? 23.652 -12.769 9.185 1.00 88.06 236 ALA A C 1
ATOM 1886 O O . ALA A 1 236 ? 22.600 -12.469 9.744 1.00 88.06 236 ALA A O 1
ATOM 1887 N N . ILE A 1 237 ? 24.082 -14.036 9.133 1.00 88.50 237 ILE A N 1
ATOM 1888 C CA . ILE A 1 237 ? 23.381 -15.158 9.782 1.00 88.50 237 ILE A CA 1
ATOM 1889 C C . ILE A 1 237 ? 23.402 -15.002 11.306 1.00 88.50 237 ILE A C 1
ATOM 1891 O O . ILE A 1 237 ? 22.380 -15.230 11.956 1.00 88.50 237 ILE A O 1
ATOM 1895 N N . SER A 1 238 ? 24.537 -14.600 11.879 1.00 88.81 238 SER A N 1
ATOM 1896 C CA . SER A 1 238 ? 24.683 -14.347 13.314 1.00 88.81 238 SER A CA 1
ATOM 1897 C C . SER A 1 238 ? 23.775 -13.208 13.782 1.00 88.81 238 SER A C 1
ATOM 1899 O O . SER A 1 238 ? 23.045 -13.364 14.761 1.00 88.81 238 SER A O 1
ATOM 1901 N N . ASP A 1 239 ? 23.729 -12.097 13.044 1.00 89.44 239 ASP A N 1
ATOM 1902 C CA . ASP A 1 239 ? 22.848 -10.965 13.337 1.00 89.44 239 ASP A CA 1
ATOM 1903 C C . ASP A 1 239 ? 21.369 -11.344 13.166 1.00 89.44 239 ASP A C 1
ATOM 1905 O O . ASP A 1 239 ? 20.549 -11.007 14.020 1.00 89.44 239 ASP A O 1
ATOM 1909 N N . TRP A 1 240 ? 21.016 -12.121 12.133 1.00 87.25 240 TRP A N 1
ATOM 1910 C CA . TRP A 1 240 ? 19.670 -12.696 11.976 1.00 87.25 240 TRP A CA 1
ATOM 1911 C C . TRP A 1 240 ? 19.280 -13.568 13.166 1.00 87.25 240 TRP A C 1
ATOM 1913 O O . TRP A 1 240 ? 18.188 -13.428 13.715 1.00 87.25 240 TRP A O 1
ATOM 1923 N N . THR A 1 241 ? 20.176 -14.463 13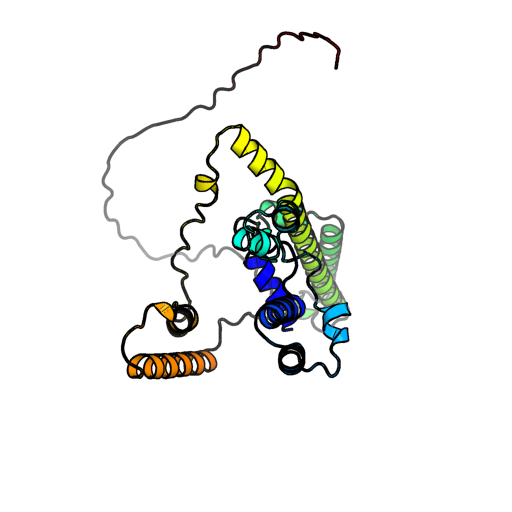.574 1.00 89.44 241 THR A N 1
ATOM 1924 C CA . THR A 1 241 ? 19.952 -15.369 14.701 1.00 89.44 241 THR A CA 1
ATOM 1925 C C . THR A 1 241 ? 19.801 -14.572 15.990 1.00 89.44 241 THR A C 1
ATOM 1927 O O . THR A 1 241 ? 18.866 -14.811 16.747 1.00 89.44 241 THR A O 1
ATOM 1930 N N . SER A 1 242 ? 20.651 -13.573 16.215 1.00 87.75 242 SER A N 1
ATOM 1931 C CA . SER A 1 242 ? 20.578 -12.678 17.373 1.00 87.75 242 SER A CA 1
ATOM 1932 C C . SER A 1 242 ? 19.249 -11.918 17.406 1.00 87.75 242 SER A C 1
ATOM 1934 O O . SER A 1 242 ? 18.583 -11.887 18.439 1.00 87.75 242 SER A O 1
ATOM 1936 N N . LEU A 1 243 ? 18.782 -11.410 16.260 1.00 85.94 243 LEU A N 1
ATOM 1937 C CA . LEU A 1 243 ? 17.480 -10.747 16.139 1.00 85.94 243 LEU A CA 1
ATOM 1938 C C . LEU A 1 243 ? 16.296 -11.669 16.444 1.00 85.94 243 LEU A C 1
ATOM 1940 O O . LEU A 1 243 ? 15.314 -11.200 17.010 1.00 85.94 243 LEU A O 1
ATOM 1944 N N . CYS A 1 244 ? 16.371 -12.959 16.110 1.00 83.44 244 CYS A N 1
ATOM 1945 C CA . CYS A 1 244 ? 15.318 -13.922 16.450 1.00 83.44 244 CYS A CA 1
ATOM 1946 C C . CYS A 1 244 ? 15.157 -14.124 17.966 1.00 83.44 244 CYS A C 1
ATOM 1948 O O . CYS A 1 244 ? 14.066 -14.471 18.417 1.00 83.44 244 CYS A O 1
ATOM 1950 N N . HIS A 1 245 ? 16.218 -13.901 18.748 1.00 80.88 245 HIS A N 1
ATOM 1951 C CA . HIS A 1 245 ? 16.191 -13.996 20.212 1.00 80.88 245 HIS A CA 1
ATOM 1952 C C . HIS A 1 245 ? 15.795 -12.676 20.887 1.00 80.88 245 HIS A C 1
ATOM 1954 O O . HIS A 1 245 ? 15.402 -12.668 22.054 1.00 80.88 245 HIS A O 1
ATOM 1960 N N . LEU A 1 246 ? 15.859 -11.561 20.159 1.00 76.31 246 LEU A N 1
ATOM 1961 C CA . LEU A 1 246 ? 15.373 -10.275 20.629 1.00 76.31 246 LEU A CA 1
ATOM 1962 C C . LEU A 1 246 ? 13.851 -10.229 20.453 1.00 76.31 246 LEU A C 1
ATOM 1964 O O . LEU A 1 246 ? 13.329 -10.272 19.337 1.00 76.31 246 LEU A O 1
ATOM 1968 N N . GLN A 1 247 ? 13.110 -10.097 21.558 1.00 62.00 247 GLN A N 1
ATOM 1969 C CA . GLN A 1 247 ? 11.719 -9.662 21.464 1.00 62.00 247 GLN A CA 1
ATOM 1970 C C . GLN A 1 247 ? 11.732 -8.269 20.836 1.00 62.00 247 GLN A C 1
ATOM 1972 O O . GLN A 1 247 ? 12.116 -7.290 21.476 1.00 62.00 247 GLN A O 1
ATOM 1977 N N . GLY A 1 248 ? 11.336 -8.179 19.563 1.00 55.44 248 GLY A N 1
ATOM 1978 C CA . GLY A 1 248 ? 11.089 -6.888 18.931 1.00 55.44 248 GLY A CA 1
ATOM 1979 C C . GLY A 1 248 ? 10.187 -6.061 19.842 1.00 55.44 248 GLY A C 1
ATOM 1980 O O . GLY A 1 248 ? 9.331 -6.644 20.512 1.00 55.44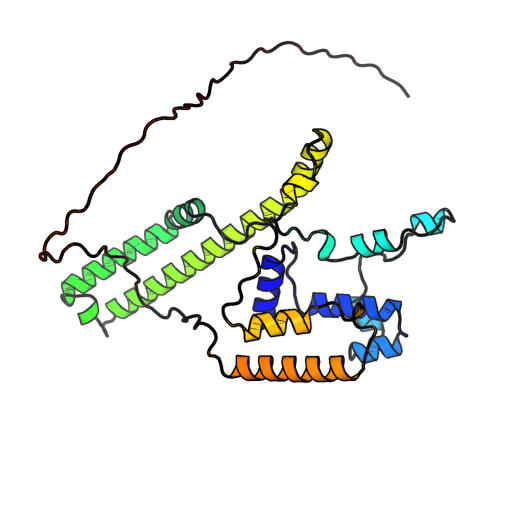 248 GLY A O 1
ATOM 1981 N N . VAL A 1 249 ? 10.401 -4.736 19.888 1.00 46.75 249 VAL A N 1
ATOM 1982 C CA . VAL A 1 249 ? 9.567 -3.793 20.655 1.00 46.75 249 VAL A CA 1
ATOM 1983 C C . VAL A 1 249 ? 8.135 -4.283 20.571 1.00 46.75 249 VAL A C 1
ATOM 1985 O O . VAL A 1 249 ? 7.591 -4.373 19.466 1.00 46.75 249 VAL A O 1
ATOM 1988 N N . SER A 1 250 ? 7.587 -4.718 21.710 1.00 37.94 250 SER A N 1
ATOM 1989 C CA . SER A 1 250 ? 6.255 -5.295 21.747 1.00 37.94 250 SER A CA 1
ATOM 1990 C C . SER A 1 250 ? 5.332 -4.255 21.136 1.00 37.94 250 SER A C 1
ATOM 1992 O O . SER A 1 250 ? 5.043 -3.231 21.754 1.00 37.94 250 SER A O 1
ATOM 1994 N N . TYR A 1 251 ? 4.886 -4.485 19.899 1.00 42.34 251 TYR A N 1
ATOM 1995 C CA . TYR A 1 251 ? 3.670 -3.864 19.418 1.00 42.34 251 TYR A CA 1
ATOM 1996 C C . TYR A 1 251 ? 2.602 -4.483 20.303 1.00 42.34 251 TYR A C 1
ATOM 1998 O O . TYR A 1 251 ? 2.024 -5.516 19.955 1.00 42.34 251 TYR A O 1
ATOM 2006 N N . ARG A 1 252 ? 2.408 -3.904 21.496 1.00 30.38 252 ARG A N 1
ATOM 2007 C CA . ARG A 1 252 ? 1.288 -4.236 22.358 1.00 30.38 252 ARG A CA 1
ATOM 2008 C C . ARG A 1 252 ? 0.081 -4.167 21.440 1.00 30.38 252 ARG A C 1
ATOM 2010 O O . ARG A 1 252 ? -0.286 -3.111 20.926 1.00 30.38 252 ARG A O 1
ATOM 2017 N N . LYS A 1 253 ? -0.517 -5.330 21.184 1.00 34.47 253 LYS A N 1
ATOM 2018 C CA . LYS A 1 253 ? -1.924 -5.383 20.832 1.00 34.47 253 LYS A CA 1
ATOM 2019 C C . LYS A 1 253 ? -2.596 -4.652 21.982 1.00 34.47 253 LYS A C 1
ATOM 2021 O O . LYS A 1 253 ? -2.680 -5.210 23.072 1.00 34.47 253 LYS A O 1
ATOM 2026 N N . ASN A 1 254 ? -3.000 -3.405 21.763 1.00 31.80 254 ASN A N 1
ATOM 2027 C CA . ASN A 1 254 ? -3.865 -2.693 22.688 1.00 31.80 254 ASN A CA 1
ATOM 2028 C C . ASN A 1 254 ? -5.216 -3.414 22.669 1.00 31.80 254 ASN A C 1
ATOM 2030 O O . ASN A 1 254 ? -6.155 -3.031 21.976 1.00 31.80 254 ASN A O 1
ATOM 2034 N N . ALA A 1 255 ? -5.278 -4.529 23.387 1.00 36.56 255 ALA A N 1
ATOM 2035 C CA . ALA A 1 255 ? -6.495 -5.009 23.979 1.00 36.56 255 ALA A CA 1
ATOM 2036 C C . ALA A 1 255 ? -6.723 -4.107 25.193 1.00 36.56 255 ALA A C 1
ATOM 2038 O O . ALA A 1 255 ? -6.001 -4.216 26.173 1.00 36.56 255 ALA A O 1
ATOM 2039 N N . CYS A 1 256 ? -7.686 -3.193 25.063 1.00 39.50 256 CYS A N 1
ATOM 2040 C CA . CYS A 1 256 ? -8.420 -2.576 26.167 1.00 39.50 256 CYS A CA 1
ATOM 2041 C C . CYS A 1 256 ? -7.556 -2.083 27.347 1.00 39.50 256 CYS A C 1
ATOM 2043 O O . CYS A 1 256 ? -7.347 -2.797 28.322 1.00 39.50 256 CYS A O 1
ATOM 2045 N N . GLY A 1 257 ? -7.117 -0.829 27.282 1.00 28.34 257 GLY A N 1
ATOM 2046 C CA . GLY A 1 257 ? -6.530 -0.122 28.414 1.00 28.34 257 GLY A CA 1
ATOM 2047 C C . GLY A 1 257 ? -6.462 1.361 28.093 1.00 28.34 257 GLY A C 1
ATOM 2048 O O . GLY A 1 257 ? -5.694 1.766 27.225 1.00 28.34 257 GLY A O 1
ATOM 2049 N N . LEU A 1 258 ? -7.327 2.138 28.737 1.00 31.58 258 LEU A N 1
ATOM 2050 C CA . LEU A 1 258 ? -7.293 3.595 28.765 1.00 31.58 258 LEU A CA 1
ATOM 2051 C C . LEU A 1 258 ? -5.873 4.069 29.099 1.00 31.58 258 LEU A C 1
ATOM 2053 O O . LEU A 1 258 ? -5.351 3.722 30.155 1.00 31.58 258 LEU A O 1
ATOM 2057 N N . ILE A 1 259 ? -5.276 4.889 28.238 1.00 28.09 259 ILE A N 1
ATOM 2058 C CA . ILE A 1 259 ? -4.280 5.854 28.697 1.00 28.09 259 ILE A CA 1
ATOM 2059 C C . ILE A 1 259 ? -5.076 7.134 28.929 1.00 28.09 259 ILE A C 1
ATOM 2061 O O . ILE A 1 259 ? -5.427 7.838 27.986 1.00 28.09 259 ILE A O 1
ATOM 2065 N N . LYS A 1 260 ? -5.445 7.364 30.191 1.00 28.56 260 LYS A N 1
ATOM 2066 C CA . LYS A 1 260 ? -5.551 8.727 30.699 1.00 28.56 260 LYS A CA 1
ATOM 2067 C C . LYS A 1 260 ? -4.114 9.219 30.821 1.00 28.56 260 LYS A C 1
ATOM 2069 O O . LYS A 1 260 ? -3.348 8.634 31.581 1.00 28.56 260 LYS A O 1
ATOM 2074 N N . GLU A 1 261 ? -3.756 10.258 30.085 1.00 30.05 261 GLU A N 1
ATOM 2075 C CA . GLU A 1 261 ? -2.776 11.192 30.623 1.00 30.05 261 GLU A CA 1
ATOM 2076 C C . GLU A 1 261 ? -3.538 12.014 31.665 1.00 30.05 261 GLU A C 1
ATOM 2078 O O . GLU A 1 261 ? -4.404 12.817 31.321 1.00 30.05 261 GLU A O 1
ATOM 2083 N N . GLU A 1 262 ? -3.313 11.721 32.944 1.00 26.97 262 GLU A N 1
ATOM 2084 C CA . GLU A 1 262 ? -3.609 12.668 34.016 1.00 26.97 262 GLU A CA 1
ATOM 2085 C C . GLU A 1 262 ? -2.271 13.288 34.449 1.00 26.97 262 GLU A C 1
ATOM 2087 O O . GLU A 1 262 ? -1.289 12.557 34.598 1.00 26.97 262 GLU A O 1
ATOM 2092 N N . PRO A 1 263 ? -2.202 14.622 34.592 1.00 28.86 263 PRO A N 1
ATOM 2093 C CA . PRO A 1 263 ? -1.002 15.308 35.036 1.00 28.86 263 PRO A CA 1
ATOM 2094 C C . PRO A 1 263 ? -0.814 15.062 36.535 1.00 28.86 263 PRO A C 1
ATOM 2096 O O . PRO A 1 263 ? -1.682 15.415 37.334 1.00 28.86 263 PRO A O 1
ATOM 2099 N N . ASP A 1 264 ? 0.325 14.486 36.921 1.00 26.77 264 ASP A N 1
ATOM 2100 C CA . ASP A 1 264 ? 0.719 14.396 38.327 1.00 26.77 264 ASP A CA 1
ATOM 2101 C C . ASP A 1 264 ? 0.962 15.810 38.873 1.00 26.77 264 ASP A C 1
ATOM 2103 O O . ASP A 1 264 ? 1.993 16.443 38.629 1.00 26.77 264 ASP A O 1
ATOM 2107 N N . LEU A 1 265 ? -0.026 16.312 39.613 1.00 29.56 265 LEU A N 1
ATOM 2108 C CA . LEU A 1 265 ? 0.079 17.498 40.444 1.00 29.56 265 LEU A CA 1
ATOM 2109 C C . LEU A 1 265 ? 0.301 17.056 41.899 1.00 29.56 265 LEU A C 1
ATOM 2111 O O . LEU A 1 265 ? -0.550 16.403 42.494 1.00 29.56 265 LEU A O 1
ATOM 2115 N N . MET A 1 266 ? 1.413 17.531 42.461 1.00 28.84 266 MET A N 1
ATOM 2116 C CA . MET A 1 266 ? 1.760 17.611 43.885 1.00 28.84 266 MET A CA 1
ATOM 2117 C C . MET A 1 266 ? 2.164 16.318 44.608 1.00 28.84 266 MET A C 1
ATOM 2119 O O . MET A 1 266 ? 1.337 15.545 45.080 1.00 28.84 266 MET A O 1
ATOM 2123 N N . ASN A 1 267 ? 3.459 16.235 44.924 1.00 28.22 267 ASN A N 1
ATOM 2124 C CA . ASN A 1 267 ? 3.824 16.054 46.323 1.00 28.22 267 ASN A CA 1
ATOM 2125 C C . ASN A 1 267 ? 4.920 17.056 46.705 1.00 28.22 267 ASN A C 1
ATOM 2127 O O . ASN A 1 267 ? 5.894 17.248 45.977 1.00 28.22 267 ASN A O 1
ATOM 2131 N N . SER A 1 268 ? 4.663 17.753 47.805 1.00 29.11 268 SER A N 1
ATOM 2132 C CA . SER A 1 268 ? 5.441 18.837 48.382 1.00 29.11 268 SER A CA 1
ATOM 2133 C C . SER A 1 268 ? 6.658 18.326 49.157 1.00 29.11 268 SER A C 1
ATOM 2135 O O . SER A 1 268 ? 6.716 17.172 49.569 1.00 29.11 268 SER A O 1
ATOM 2137 N N . ASP A 1 269 ? 7.581 19.258 49.392 1.00 26.98 269 ASP A N 1
ATOM 2138 C CA . ASP A 1 269 ? 8.652 19.227 50.390 1.00 26.98 269 ASP A CA 1
ATOM 2139 C C . ASP A 1 269 ? 9.886 18.367 50.077 1.00 26.98 269 ASP A C 1
ATOM 2141 O O . ASP A 1 269 ? 9.964 17.195 50.426 1.00 26.98 269 ASP A O 1
ATOM 2145 N N . THR A 1 270 ? 10.927 19.002 49.516 1.00 29.14 270 THR A N 1
ATOM 2146 C CA . THR A 1 270 ? 12.270 19.090 50.134 1.00 29.14 270 THR A CA 1
ATOM 2147 C C . THR A 1 270 ? 13.134 20.146 49.414 1.00 29.14 270 THR A C 1
ATOM 2149 O O . THR A 1 270 ? 13.289 20.157 48.198 1.00 29.14 270 THR A O 1
ATOM 2152 N N . TYR A 1 271 ? 13.658 21.049 50.238 1.00 28.33 271 TYR A N 1
ATOM 2153 C CA . TYR A 1 271 ? 14.498 22.238 50.065 1.00 28.33 271 TYR A CA 1
ATOM 2154 C C . TYR A 1 271 ? 15.532 22.337 48.917 1.00 28.33 271 TYR A C 1
ATOM 2156 O O . TYR A 1 271 ? 16.428 21.516 48.765 1.00 28.33 271 TYR A O 1
ATOM 2164 N N . LEU A 1 272 ? 15.445 23.480 48.220 1.00 24.92 272 LEU A N 1
ATOM 2165 C CA . LEU A 1 272 ? 16.440 24.566 48.094 1.00 24.92 272 LEU A CA 1
ATOM 2166 C C . LEU A 1 272 ? 17.941 24.208 47.971 1.00 24.92 272 LEU A C 1
ATOM 2168 O O . LEU A 1 272 ? 18.607 23.964 48.971 1.00 24.92 272 LEU A O 1
ATOM 2172 N N . LEU A 1 273 ? 18.513 24.437 46.782 1.00 26.97 273 LEU A N 1
ATOM 2173 C CA . LEU A 1 273 ? 19.868 24.985 46.638 1.00 26.97 273 LEU A CA 1
ATOM 2174 C C . LEU A 1 273 ? 19.894 26.028 45.509 1.00 26.97 273 LEU A C 1
ATOM 2176 O O . LEU A 1 273 ? 19.769 25.721 44.327 1.00 26.97 273 LEU A O 1
ATOM 2180 N N . PHE A 1 274 ? 20.049 27.287 45.918 1.00 22.23 274 PHE A N 1
ATOM 2181 C CA . PHE A 1 274 ? 20.481 28.409 45.090 1.00 22.23 274 PHE A CA 1
ATOM 2182 C C . PHE A 1 274 ? 21.852 28.119 44.473 1.00 22.23 274 PHE A C 1
ATOM 2184 O O . PHE A 1 274 ? 22.769 27.891 45.251 1.00 22.23 274 PHE A O 1
ATOM 2191 N N . VAL A 1 275 ? 22.035 28.306 43.157 1.00 26.00 275 VAL A N 1
ATOM 2192 C CA . VAL A 1 275 ? 23.259 28.911 42.587 1.00 26.00 275 VAL A CA 1
ATOM 2193 C C . VAL A 1 275 ? 22.936 29.644 41.269 1.00 26.00 275 VAL A C 1
ATOM 2195 O O . VAL A 1 275 ? 22.602 29.043 40.258 1.00 26.00 275 VAL A O 1
ATOM 2198 N N . HIS A 1 276 ? 23.045 30.972 41.350 1.00 25.94 276 HIS A N 1
ATOM 2199 C CA . HIS A 1 276 ? 23.499 31.964 40.362 1.00 25.94 276 HIS A CA 1
ATOM 2200 C C . HIS A 1 276 ? 23.096 31.881 38.875 1.00 25.94 276 HIS A C 1
ATOM 2202 O O . HIS A 1 276 ? 23.592 31.085 38.084 1.00 25.94 276 HIS A O 1
ATOM 2208 N N . ARG A 1 277 ? 22.347 32.915 38.476 1.00 24.30 277 ARG A N 1
ATOM 2209 C CA . ARG A 1 277 ? 22.281 33.484 37.123 1.00 24.30 277 ARG A CA 1
ATOM 2210 C C . ARG A 1 2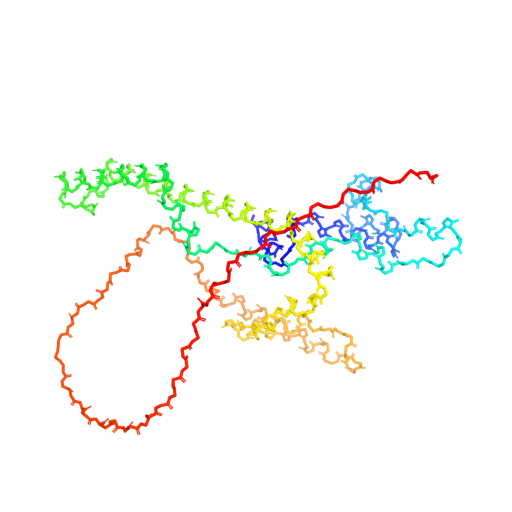77 ? 23.568 34.277 36.830 1.00 24.30 277 ARG A C 1
ATOM 2212 O O . ARG A 1 277 ? 24.041 34.979 37.725 1.00 24.30 277 ARG A O 1
ATOM 2219 N N . PRO A 1 278 ? 24.019 34.322 35.569 1.00 27.20 278 PRO A N 1
ATOM 2220 C CA . PRO A 1 278 ? 24.467 35.596 35.028 1.00 27.20 278 PRO A CA 1
ATOM 2221 C C . PRO A 1 278 ? 23.740 35.993 33.739 1.00 27.20 278 PRO A C 1
ATOM 2223 O O . PRO A 1 278 ? 23.198 35.189 32.987 1.00 27.20 278 PRO A O 1
ATOM 2226 N N . SER A 1 279 ? 23.714 37.309 33.582 1.00 24.45 279 SER A N 1
ATOM 2227 C CA . SER A 1 279 ? 23.122 38.148 32.546 1.00 24.45 279 SER A CA 1
ATOM 2228 C C . SER A 1 279 ? 23.962 38.196 31.262 1.00 24.45 279 SER A C 1
ATOM 2230 O O . SER A 1 279 ? 25.176 38.332 31.363 1.00 24.45 279 SER A O 1
ATOM 2232 N N . ALA A 1 280 ? 23.304 38.237 30.096 1.00 28.22 280 ALA A N 1
ATOM 2233 C CA . ALA A 1 280 ? 23.652 39.042 28.905 1.00 28.22 280 ALA A CA 1
ATOM 2234 C C . ALA A 1 280 ? 22.494 38.890 27.888 1.00 28.22 280 ALA A C 1
ATOM 2236 O O . ALA A 1 280 ? 22.151 37.777 27.516 1.00 28.22 280 ALA A O 1
ATOM 2237 N N . SER A 1 281 ? 21.643 39.899 27.685 1.00 27.14 281 SER A N 1
ATOM 2238 C CA . SER A 1 281 ? 21.754 41.029 26.742 1.00 27.14 281 SER A CA 1
ATOM 2239 C C . SER A 1 281 ? 21.496 40.670 25.269 1.00 27.14 281 SER A C 1
ATOM 2241 O O . SER A 1 281 ? 22.312 40.024 24.627 1.00 27.14 281 SER A O 1
ATOM 2243 N N . SER A 1 282 ? 20.360 41.190 24.784 1.00 26.58 282 SER A N 1
ATOM 2244 C CA . SER A 1 282 ? 20.042 41.693 23.434 1.00 26.58 282 SER A CA 1
ATOM 2245 C C . SER A 1 282 ? 20.365 40.859 22.184 1.00 26.58 282 SER A C 1
ATOM 2247 O O . SER A 1 282 ? 21.519 40.766 21.782 1.00 26.58 282 SER A O 1
ATOM 2249 N N . ALA A 1 283 ? 19.320 40.505 21.433 1.00 27.95 283 ALA A N 1
ATOM 2250 C CA . ALA A 1 283 ? 19.131 41.014 20.070 1.00 27.95 283 ALA A CA 1
ATOM 2251 C C . ALA A 1 283 ? 17.652 40.871 19.679 1.00 27.95 283 ALA A C 1
ATOM 2253 O O . ALA A 1 283 ? 17.074 39.788 19.734 1.00 27.95 283 ALA A O 1
ATOM 2254 N N . LEU A 1 284 ? 17.047 42.013 19.370 1.00 27.67 284 LEU A N 1
ATOM 2255 C CA . LEU A 1 284 ? 15.733 42.167 18.763 1.00 27.67 284 LEU A CA 1
ATOM 2256 C C . LEU A 1 284 ? 15.839 41.789 17.287 1.00 27.67 284 LEU A C 1
ATOM 2258 O O . LEU A 1 284 ? 16.785 42.233 16.651 1.00 27.67 284 LEU A O 1
ATOM 2262 N N . GLU A 1 285 ? 14.837 41.109 16.736 1.00 28.56 285 GLU A N 1
ATOM 2263 C CA . GLU A 1 285 ? 14.338 41.455 15.402 1.00 28.56 285 GLU A CA 1
ATOM 2264 C C . GLU A 1 285 ? 12.926 40.898 15.187 1.00 28.56 285 GLU A C 1
ATOM 2266 O O . GLU A 1 285 ? 12.675 39.700 15.067 1.00 28.56 285 GLU A O 1
ATOM 2271 N N . THR A 1 286 ? 11.989 41.838 15.202 1.00 29.41 286 THR A N 1
ATOM 2272 C CA . THR A 1 286 ? 10.587 41.703 14.829 1.00 29.41 286 THR A CA 1
ATOM 2273 C C . THR A 1 286 ? 10.505 41.774 13.307 1.00 29.41 286 THR A C 1
ATOM 2275 O O . THR A 1 286 ? 10.860 42.807 12.742 1.00 29.41 286 THR A O 1
ATOM 2278 N N . ILE A 1 287 ? 10.003 40.737 12.631 1.00 28.27 287 ILE A N 1
ATOM 2279 C CA . ILE A 1 287 ? 9.619 40.845 11.215 1.00 28.27 287 ILE A CA 1
ATOM 2280 C C . ILE A 1 287 ? 8.096 40.932 11.121 1.00 28.27 287 ILE A C 1
ATOM 2282 O O . ILE A 1 287 ? 7.354 40.024 11.489 1.00 28.27 287 ILE A O 1
ATOM 2286 N N . ASN A 1 288 ? 7.679 42.105 10.660 1.00 26.62 288 ASN A N 1
ATOM 2287 C CA . ASN A 1 288 ? 6.327 42.591 10.461 1.00 26.62 288 ASN A CA 1
ATOM 2288 C C . ASN A 1 288 ? 5.799 42.098 9.098 1.00 26.62 288 ASN A C 1
ATOM 2290 O O . ASN A 1 288 ? 6.461 42.304 8.081 1.00 26.62 288 ASN A O 1
ATOM 2294 N N . TRP A 1 289 ? 4.623 41.467 9.056 1.00 26.03 289 TRP A N 1
ATOM 2295 C CA . TRP A 1 289 ? 3.943 41.107 7.805 1.00 26.03 289 TRP A CA 1
ATOM 2296 C C . TRP A 1 289 ? 3.095 42.288 7.322 1.00 26.03 289 TRP A C 1
ATOM 2298 O O . TRP A 1 289 ? 1.953 42.460 7.745 1.00 26.03 289 TRP A O 1
ATOM 2308 N N . SER A 1 290 ? 3.654 43.102 6.425 1.00 27.42 290 SER A N 1
ATOM 2309 C CA . SER A 1 290 ? 2.899 44.135 5.713 1.00 27.42 290 SER A CA 1
ATOM 2310 C C . SER A 1 290 ? 2.273 43.563 4.442 1.00 27.42 290 SER A C 1
ATOM 2312 O O . SER A 1 290 ? 2.953 43.220 3.478 1.00 27.42 290 SER A O 1
ATOM 2314 N N . ILE A 1 291 ? 0.948 43.500 4.476 1.00 29.70 291 ILE A N 1
ATOM 2315 C CA . ILE A 1 291 ? 0.022 43.304 3.362 1.00 29.70 291 ILE A CA 1
ATOM 2316 C C 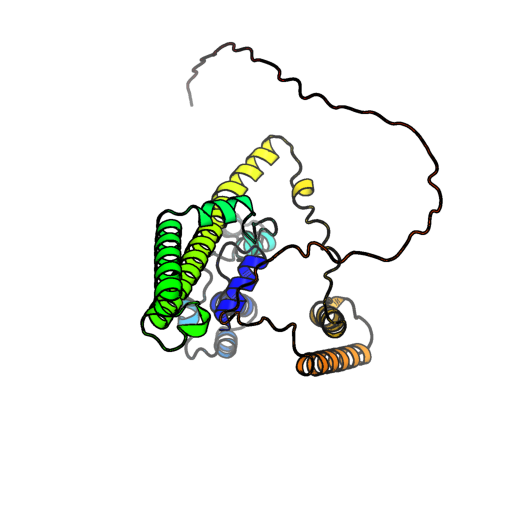. ILE A 1 291 ? 0.178 44.468 2.366 1.00 29.70 291 ILE A C 1
ATOM 2318 O O . ILE A 1 291 ? 0.131 45.629 2.768 1.00 29.70 291 ILE A O 1
ATOM 2322 N N . MET A 1 292 ? 0.318 44.171 1.071 1.00 28.77 292 MET A N 1
ATOM 2323 C CA . MET A 1 292 ? 0.163 45.148 -0.017 1.00 28.77 292 MET A CA 1
ATOM 2324 C C . MET A 1 292 ? -1.215 44.963 -0.676 1.00 28.77 292 MET A C 1
ATOM 2326 O O . MET A 1 292 ? -1.577 43.824 -0.982 1.00 28.77 292 MET A O 1
ATOM 2330 N N . PRO A 1 293 ? -1.998 46.038 -0.894 1.00 33.41 293 PRO A N 1
ATOM 2331 C CA . PRO A 1 293 ? -3.261 45.978 -1.616 1.00 33.41 293 PRO A CA 1
ATOM 2332 C C . PRO A 1 293 ? -3.045 46.121 -3.129 1.00 33.41 293 PRO A C 1
ATOM 2334 O O . PRO A 1 293 ? -2.006 46.581 -3.599 1.00 33.41 293 PRO A O 1
ATOM 2337 N N . GLY A 1 294 ? -4.054 45.685 -3.881 1.00 29.58 294 GLY A N 1
ATOM 2338 C CA . GLY A 1 294 ? -3.985 45.475 -5.320 1.00 29.58 294 GLY A CA 1
ATOM 2339 C C . GLY A 1 294 ? -3.892 46.726 -6.189 1.00 29.58 294 GLY A C 1
ATOM 2340 O O . GLY A 1 294 ? -4.086 47.860 -5.759 1.00 29.58 294 GLY A O 1
ATOM 2341 N N . THR A 1 295 ? -3.680 46.481 -7.479 1.00 29.19 295 THR A N 1
ATOM 2342 C CA . THR A 1 295 ? -4.128 47.369 -8.552 1.00 29.19 295 THR A CA 1
ATOM 2343 C C . THR A 1 295 ? -4.443 46.514 -9.778 1.00 29.19 295 THR A C 1
ATOM 2345 O O . THR A 1 295 ? -3.575 45.875 -10.362 1.00 29.19 295 THR A O 1
ATOM 2348 N N . THR A 1 296 ? -5.727 46.470 -10.116 1.00 32.28 296 THR A N 1
ATOM 2349 C CA . THR A 1 296 ? -6.284 46.100 -11.421 1.00 32.28 296 THR A CA 1
ATOM 2350 C C . THR A 1 296 ? -5.746 47.009 -12.521 1.00 32.28 296 THR A C 1
ATOM 2352 O O . THR A 1 296 ? -5.727 48.215 -12.294 1.00 32.28 296 THR A O 1
ATOM 2355 N N . LEU A 1 297 ? -5.460 46.481 -13.717 1.00 28.23 297 LEU A N 1
ATOM 2356 C CA . LEU A 1 297 ? -5.817 47.132 -14.989 1.00 28.23 297 LEU A CA 1
ATOM 2357 C C . LEU A 1 297 ? -5.615 46.198 -16.202 1.00 28.23 297 LEU A C 1
ATOM 2359 O O . LEU A 1 297 ? -4.523 45.702 -16.451 1.00 28.23 297 LEU A O 1
ATOM 2363 N N . SER A 1 298 ? -6.717 46.075 -16.948 1.00 29.12 298 SER A N 1
ATOM 2364 C CA . SER A 1 298 ? -6.835 45.997 -18.413 1.00 29.12 298 SER A CA 1
ATOM 2365 C C . SER A 1 298 ? -6.593 44.684 -19.160 1.00 29.12 298 SER A C 1
ATOM 2367 O O . SER A 1 298 ? -5.470 44.253 -19.397 1.00 29.12 298 SER A O 1
ATOM 2369 N N . LEU A 1 299 ? -7.726 44.159 -19.649 1.00 29.47 299 LEU A N 1
ATOM 2370 C CA . LEU A 1 299 ? -7.882 43.442 -20.913 1.00 29.47 299 LEU A CA 1
ATOM 2371 C C . LEU A 1 299 ? -7.042 44.069 -22.035 1.00 29.47 299 LEU A C 1
ATOM 2373 O O . LEU A 1 299 ? -7.114 45.280 -22.234 1.00 29.47 299 LEU A O 1
ATOM 2377 N N . ASP A 1 300 ? -6.441 43.215 -22.861 1.00 30.69 300 ASP A N 1
ATOM 2378 C CA . ASP A 1 300 ? -6.345 43.493 -24.289 1.00 30.69 300 ASP A CA 1
ATOM 2379 C C . ASP A 1 300 ? -6.750 42.239 -25.075 1.00 30.69 300 ASP A C 1
ATOM 2381 O O . ASP A 1 300 ? -6.136 41.175 -24.982 1.00 30.69 300 ASP A O 1
ATOM 2385 N N . GLN A 1 301 ? -7.866 42.361 -25.793 1.00 35.16 301 GLN A N 1
ATOM 2386 C CA . GLN A 1 301 ? -8.306 41.416 -26.809 1.00 35.16 301 GLN A CA 1
ATOM 2387 C C . GLN A 1 301 ? -7.578 41.767 -28.105 1.00 35.16 301 GLN A C 1
ATOM 2389 O O . GLN A 1 301 ? -7.745 42.863 -28.629 1.00 35.16 301 GLN A O 1
ATOM 2394 N N . SER A 1 302 ? -6.845 40.820 -28.681 1.00 35.06 302 SER A N 1
ATOM 2395 C CA . SER A 1 302 ? -6.541 40.859 -30.111 1.00 35.06 302 SER A CA 1
ATOM 2396 C C . SER A 1 302 ? -6.578 39.453 -30.703 1.00 35.06 302 SER A C 1
ATOM 2398 O O . SER A 1 302 ? -5.678 38.633 -30.568 1.00 35.06 302 SER A O 1
ATOM 2400 N N . THR A 1 303 ? -7.701 39.189 -31.361 1.00 37.56 303 THR A N 1
ATOM 2401 C CA . THR A 1 303 ? -7.867 38.255 -32.473 1.00 37.56 303 THR A CA 1
ATOM 2402 C C . THR A 1 303 ? -6.852 38.529 -33.584 1.00 37.56 303 THR A C 1
ATOM 2404 O O . THR A 1 303 ? -6.756 39.663 -34.048 1.00 37.56 303 THR A O 1
ATOM 2407 N N . SER A 1 304 ? -6.202 37.484 -34.102 1.00 38.19 304 SER A N 1
ATOM 2408 C CA . SER A 1 304 ? -5.949 37.365 -35.544 1.00 38.19 304 SER A CA 1
ATOM 2409 C C . SER A 1 304 ? -5.849 35.894 -35.959 1.00 38.19 304 SER A C 1
ATOM 2411 O O . SER A 1 304 ? -5.312 35.055 -35.239 1.00 38.19 304 SER A O 1
ATOM 2413 N N . GLU A 1 305 ? -6.485 35.619 -37.090 1.00 41.25 305 GLU A N 1
ATOM 2414 C CA . GLU A 1 305 ? -6.710 34.339 -37.752 1.00 41.25 305 GLU A CA 1
ATOM 2415 C C . GLU A 1 305 ? -5.477 33.845 -38.532 1.00 41.25 305 GLU A C 1
ATOM 2417 O O . GLU A 1 305 ? -4.645 34.641 -38.958 1.00 41.25 305 GLU A O 1
ATOM 2422 N N . GLY A 1 306 ? -5.474 32.544 -38.852 1.00 37.81 306 GLY A N 1
ATOM 2423 C CA . GLY A 1 306 ? -5.061 32.063 -40.177 1.00 37.81 306 GLY A CA 1
ATOM 2424 C C . GLY A 1 306 ? -3.662 31.458 -40.313 1.00 37.81 306 GLY A C 1
ATOM 2425 O O . GLY A 1 306 ? -2.708 32.163 -40.628 1.00 37.81 306 GLY A O 1
ATOM 2426 N N . ILE A 1 307 ? -3.567 30.129 -40.193 1.00 38.97 307 ILE A N 1
ATOM 2427 C CA . ILE A 1 307 ? -3.403 29.108 -41.265 1.00 38.97 307 ILE A CA 1
ATOM 2428 C C . ILE A 1 307 ? -3.115 27.764 -40.589 1.00 38.97 307 ILE A C 1
ATOM 2430 O O . ILE A 1 307 ? -2.220 27.716 -39.716 1.00 38.97 307 ILE A O 1
#

Secondary structure (DSSP, 8-state):
-HHHHHHHHHHHTTBSSPP-HHHHHHHHHHHHHTTS-HHHHHHHHT-SSTHHIIIIIS-SS--S-HHHHHHTPPP-HHHHHHHHSGGGGB-TTS--S--HHHHHHHHT-HHHHHHHHHHHHHHHHHHHHHSSTTTTTTSHHHHHHHHHHHHHHHHHHHHHHHHHHHHHHHHHHHHHHHHHHHHHTT--HHHHT---TT-----SSHHHHHHHHHHHS-GGG--S-HHHHHHHHHHHHHHHHHHHHS---------S----------------------------------PPPP-------------

Sequence (307 aa):
MFNQYLQRLGRNAGLEDPLTPYCIRRGTANAVDDVATAAERNQVLGHSRADIFERYYISQKVKRDVQSAYLGCPARDSIIRAVGMMSLTRDPRVPKDLTEEQKAAIEEDPYLVELNYQRQDLVSAMKLESGSVSKAQGTDLHAQHRALERAIQSERRFLRRQAREEIRQQFFATIDTIEIEHQLLGLSVADNLKIKDASEVQFAFVERARLAQSLFQSLGSCVDEKSDLHSHRVQAISDWTSLCHLQGVSYRKNACGLIKEEPDLMNSDTYLLFVHRPSASSALETINWSIMPGTTLSLDQSTSEGI

InterPro domains:
  IPR021842 Protein of unknown function DUF3435 [PF11917] (2-242)

Organism: NCBI:txid1658174